Protein 3D1B (pdb70)

InterPro domains:
  IPR049112 Tas3, C-terminal helical domain [PF21487] (494-542)

Nearest PDB structures (foldseek):
  3d1b-assembly1_A  TM=1.009E+00  e=2.809E-17  Schizosaccharomyces pombe
  2rld-assembly1_E  TM=3.351E-01  e=1.577E+00  Bacteroides thetaiotaomicron VPI-5482
  3d1b-assembly1_A  TM=9.924E-01  e=5.089E-16  Schizosaccharomyces pombe
  2rld-assembly1_E  TM=3.399E-01  e=2.146E+00  Bacteroides thetaiotaomicron VPI-5482
  3d1b-assembly1_A  TM=9.961E-01  e=1.556E-16  Schizosaccharomyces pombe

Secondary structure (DSSP, 8-state):
-HHHHHHHHHHTSHHHHT-HHHHHHHHHHHHHHHTTSS-HHHHHHHHHTT-----B-SS--HHHHHHHHHHHTTS-HHHHHHHHHHHHHHHHH-B-HHHHHHHHHHHHHH-/-HHHHHHHH-HHHHT-HHHHHHHHHHHHHHHTTSS-HHHHHHHHHTT---S-B-----HHHHHHHHHHHTT--HHHHHHHHHHHHHHHHH-B-HHHHHHHHHHHHHH-/-HHHHHHHH-HHHHT-HHHHHHHHHHHHHHHTTSS-HHHHHHHHHHT-----B-SS--HHHHHHHHHHHHT--HHHHHHHHHHHHHHHHH-B-HHHHHHHHHHHHHH-

B-factor: mean 26.37, std 9.49, range [12.0, 58.55]

Radius of gyration: 21.36 Å; Cα contacts (8 Å, |Δi|>4): 373; chains: 3; bounding box: 44×45×66 Å

Structure (mmCIF, N/CA/C/O backbone):
data_3D1B
#
_entry.id   3D1B
#
_cell.length_a   64.985
_cell.length_b   64.985
_cell.length_c   169.491
_cell.angle_alpha   90.00
_cell.angle_beta   90.00
_cell.angle_gamma   90.00
#
_symmetry.space_group_name_H-M   'P 41 21 2'
#
loop_
_entity.id
_entity.type
_entity.pdbx_description
1 polymer 'RNA-induced transcriptional silencing complex protein tas3'
2 water water
#
loop_
_atom_site.group_PDB
_atom_site.id
_atom_site.type_symbol
_atom_site.label_atom_id
_atom_site.label_alt_id
_atom_site.label_comp_id
_atom_site.label_asym_id
_atom_site.label_entity_id
_atom_site.label_seq_id
_atom_site.pdbx_PDB_ins_code
_atom_site.Cartn_x
_atom_site.Cartn_y
_atom_site.Cartn_z
_atom_site.occupancy
_atom_site.B_iso_or_equiv
_atom_site.auth_seq_id
_atom_site.auth_comp_id
_atom_site.auth_asym_id
_atom_site.auth_atom_id
_atom_site.pdbx_PDB_model_num
ATOM 1 N N . ASP A 1 13 ? 14.758 22.883 33.944 1.00 52.45 434 ASP A N 1
ATOM 2 C CA . ASP A 1 13 ? 15.860 22.277 34.734 1.00 51.61 434 ASP A CA 1
ATOM 3 C C . ASP A 1 13 ? 15.884 22.812 36.158 1.00 50.75 434 ASP A C 1
ATOM 4 O O . ASP A 1 13 ? 15.885 22.044 37.122 1.00 50.12 434 ASP A O 1
ATOM 9 N N . LYS A 1 14 ? 15.923 24.135 36.290 1.00 48.78 435 LYS A N 1
ATOM 10 C CA . LYS A 1 14 ? 15.957 24.762 37.610 1.00 47.48 435 LYS A CA 1
ATOM 11 C C . LYS A 1 14 ? 14.706 24.368 38.389 1.00 45.84 435 LYS A C 1
ATOM 12 O O . LYS A 1 14 ? 14.669 24.450 39.613 1.00 45.21 435 LYS A O 1
ATOM 18 N N . ASN A 1 15 ? 13.685 23.923 37.664 1.00 44.06 436 ASN A N 1
ATOM 19 C CA . ASN A 1 15 ? 12.465 23.432 38.286 1.00 43.02 436 ASN A CA 1
ATOM 20 C C . ASN A 1 15 ? 12.861 22.163 39.034 1.00 41.02 436 ASN A C 1
ATOM 21 O O . ASN A 1 15 ? 12.427 21.933 40.157 1.00 40.24 436 ASN A O 1
ATOM 26 N N . ASP A 1 16 ? 13.701 21.350 38.399 1.00 38.03 437 ASP A N 1
ATOM 27 C CA . ASP A 1 16 ? 14.185 20.120 39.017 1.00 35.76 437 ASP A CA 1
ATOM 28 C C . ASP A 1 16 ? 15.173 20.443 40.135 1.00 32.43 437 ASP A C 1
ATOM 29 O O . ASP A 1 16 ? 15.124 19.846 41.211 1.00 31.41 437 ASP A O 1
ATOM 34 N N . LEU A 1 17 ? 16.078 21.381 39.870 1.00 27.87 438 LEU A N 1
ATOM 35 C CA . LEU A 1 17 ? 17.068 21.787 40.862 1.00 26.05 438 LEU A CA 1
ATOM 36 C C . LEU A 1 17 ? 16.426 22.155 42.196 1.00 23.45 438 LEU A C 1
ATOM 37 O O . LEU A 1 17 ? 16.867 21.698 43.247 1.00 22.64 438 LEU A O 1
ATOM 42 N N . TYR A 1 18 ? 15.390 22.987 42.149 1.00 21.22 439 TYR A N 1
ATOM 43 C CA . TYR A 1 18 ? 14.700 23.409 43.365 1.00 22.60 439 TYR A CA 1
ATOM 44 C C . TYR A 1 18 ? 14.133 22.214 44.122 1.00 21.42 439 TYR A C 1
ATOM 45 O O . TYR A 1 18 ? 14.148 22.186 45.351 1.00 18.47 439 TYR A O 1
ATOM 54 N N . ILE A 1 19 ? 13.635 21.226 43.386 1.00 19.79 440 ILE A N 1
ATOM 55 C CA . ILE A 1 19 ? 13.098 20.022 44.008 1.00 19.67 440 ILE A CA 1
ATOM 56 C C . ILE A 1 19 ? 14.229 19.237 44.664 1.00 19.77 440 ILE A C 1
ATOM 57 O O . ILE A 1 19 ? 14.098 18.773 45.798 1.00 16.67 440 ILE A O 1
ATOM 62 N N . ASN A 1 20 ? 15.339 19.097 43.948 1.00 18.37 441 ASN A N 1
ATOM 63 C CA . ASN A 1 20 ? 16.492 18.381 44.480 1.00 17.27 441 ASN A CA 1
ATOM 64 C C . ASN A 1 20 ? 17.054 19.078 45.717 1.00 16.12 441 ASN A C 1
ATOM 65 O O . ASN A 1 20 ? 17.456 18.425 46.685 1.00 16.32 441 ASN A O 1
ATOM 70 N N . TRP A 1 21 ? 17.079 20.406 45.685 1.00 16.57 442 TRP A N 1
ATOM 71 C CA . TRP A 1 21 ? 17.573 21.178 46.818 1.00 16.21 442 TRP A CA 1
ATOM 72 C C . TRP A 1 21 ? 16.645 21.019 48.014 1.00 16.89 442 TRP A C 1
ATOM 73 O O . TRP A 1 21 ? 17.095 20.878 49.150 1.00 16.12 442 TRP A O 1
ATOM 84 N N . LEU A 1 22 ? 15.344 21.054 47.758 1.00 16.61 443 LEU A N 1
ATOM 85 C CA . LEU A 1 22 ? 14.371 20.891 48.829 1.00 15.29 443 LEU A CA 1
ATOM 86 C C . LEU A 1 22 ? 14.580 19.541 49.512 1.00 16.47 443 LEU A C 1
ATOM 87 O O . LEU A 1 22 ? 14.633 19.447 50.740 1.00 15.63 443 LEU A O 1
ATOM 92 N N . LYS A 1 23 ? 14.700 18.494 48.705 1.00 16.28 444 LYS A N 1
ATOM 93 C CA . LYS A 1 23 ? 14.899 17.156 49.248 1.00 16.34 444 LYS A CA 1
ATOM 94 C C . LYS A 1 23 ? 16.198 17.030 50.028 1.00 16.71 444 LYS A C 1
ATOM 95 O O . LYS A 1 23 ? 16.331 16.143 50.877 1.00 15.97 444 LYS A O 1
ATOM 101 N N . SER A 1 24 ? 17.144 17.923 49.747 1.00 16.07 445 SER A N 1
ATOM 102 C CA . SER A 1 24 ? 18.451 17.904 50.405 1.00 15.44 445 SER A CA 1
ATOM 103 C C . SER A 1 24 ? 18.511 18.661 51.731 1.00 15.48 445 SER A C 1
ATOM 104 O O . SER A 1 24 ? 19.523 18.611 52.427 1.00 16.83 445 SER A O 1
ATOM 107 N N . LEU A 1 25 ? 17.443 19.376 52.073 1.00 13.71 446 LEU A N 1
ATOM 108 C CA . LEU A 1 25 ? 17.416 20.112 53.338 1.00 14.31 446 LEU A CA 1
ATOM 109 C C . LEU A 1 25 ? 17.306 19.123 54.485 1.00 13.96 446 LEU A C 1
ATOM 110 O O . LEU A 1 25 ? 16.500 18.201 54.434 1.00 14.87 446 LEU A O 1
ATOM 115 N N . SER A 1 26 ? 18.108 19.325 55.524 1.00 16.56 447 SER A N 1
ATOM 116 C CA . SER A 1 26 ? 18.080 18.434 56.675 1.00 18.98 447 SER A CA 1
ATOM 117 C C . SER A 1 26 ? 16.681 18.379 57.274 1.00 19.34 447 SER A C 1
ATOM 118 O O . SER A 1 26 ? 16.213 17.321 57.704 1.00 17.75 447 SER A O 1
ATOM 121 N N . PHE A 1 27 ? 16.013 19.528 57.295 1.00 16.77 448 PHE A N 1
ATOM 122 C CA . PHE A 1 27 ? 14.664 19.622 57.838 1.00 17.23 448 PHE A CA 1
ATOM 123 C C . PHE A 1 27 ? 13.702 18.720 57.069 1.00 15.67 448 PHE A C 1
ATOM 124 O O . PHE A 1 27 ? 12.813 18.100 57.650 1.00 17.00 448 PHE A O 1
ATOM 132 N N . PHE A 1 28 ? 13.875 18.651 55.754 1.00 13.87 449 PHE A N 1
ATOM 133 C CA . PHE A 1 28 ? 13.023 17.811 54.927 1.00 15.20 449 PHE A CA 1
ATOM 134 C C . PHE A 1 28 ? 13.342 16.344 55.211 1.00 16.20 449 PHE A C 1
ATOM 135 O O . PHE A 1 28 ? 12.442 15.522 55.387 1.00 17.19 449 PHE A O 1
ATOM 143 N N . GLN A 1 29 ? 14.632 16.034 55.278 1.00 18.02 450 GLN A N 1
ATOM 144 C CA . GLN A 1 29 ? 15.083 14.661 55.496 1.00 20.13 450 GLN A CA 1
ATOM 145 C C . GLN A 1 29 ? 14.852 14.101 56.894 1.00 23.03 450 GLN A C 1
ATOM 146 O O . GLN A 1 29 ? 15.056 12.909 57.115 1.00 24.65 450 GLN A O 1
ATOM 152 N N . THR A 1 30 ? 14.456 14.947 57.842 1.00 20.19 451 THR A N 1
ATOM 153 C CA . THR A 1 30 ? 14.170 14.463 59.188 1.00 22.42 451 THR A CA 1
ATOM 154 C C . THR A 1 30 ? 12.660 14.386 59.399 1.00 22.69 451 THR A C 1
ATOM 155 O O . THR A 1 30 ? 12.196 13.950 60.449 1.00 22.69 451 THR A O 1
ATOM 159 N N . ASN A 1 31 ? 11.897 14.810 58.391 1.00 22.27 452 ASN A N 1
ATOM 160 C CA . ASN A 1 31 ? 10.437 14.779 58.455 1.00 22.48 452 ASN A CA 1
ATOM 161 C C . ASN A 1 31 ? 9.839 13.923 57.349 1.00 23.17 452 ASN A C 1
ATOM 162 O O . ASN A 1 31 ? 9.562 14.419 56.253 1.00 20.58 452 ASN A O 1
ATOM 167 N N . SER A 1 32 ? 9.630 12.641 57.630 1.00 22.53 453 SER A N 1
ATOM 168 C CA . SER A 1 32 ? 9.061 11.748 56.627 1.00 23.89 453 SER A CA 1
ATOM 169 C C . SER A 1 32 ? 7.723 12.292 56.145 1.00 22.39 453 SER A C 1
ATOM 170 O O . SER A 1 32 ? 7.314 12.037 55.015 1.00 23.05 453 SER A O 1
ATOM 173 N N . SER A 1 33 ? 7.042 13.039 57.010 1.00 22.18 454 SER A N 1
ATOM 174 C CA . SER A 1 33 ? 5.751 13.622 56.658 1.00 21.72 454 SER A CA 1
ATOM 175 C C . SER A 1 33 ? 5.922 14.626 55.521 1.00 20.11 454 SER A C 1
ATOM 176 O O . SER A 1 33 ? 5.019 14.810 54.711 1.00 20.23 454 SER A O 1
ATOM 179 N N . CYS A 1 34 ? 7.081 15.275 55.464 1.00 20.42 455 CYS A N 1
ATOM 180 C CA . CYS A 1 34 ? 7.346 16.229 54.392 1.00 19.87 455 CYS A CA 1
ATOM 181 C C . CYS A 1 34 ? 7.581 15.471 53.090 1.00 20.08 455 CYS A C 1
ATOM 182 O O . CYS A 1 34 ? 7.136 15.894 52.029 1.00 21.36 455 CYS A O 1
ATOM 185 N N . ALA A 1 35 ? 8.291 14.349 53.170 1.00 20.64 456 ALA A N 1
ATOM 186 C CA . ALA A 1 35 ? 8.553 13.549 51.979 1.00 19.85 456 ALA A CA 1
ATOM 187 C C . ALA A 1 35 ? 7.224 13.025 51.440 1.00 21.15 456 ALA A C 1
ATOM 188 O O . ALA A 1 35 ? 6.975 13.039 50.231 1.00 20.30 456 ALA A O 1
ATOM 190 N N . GLU A 1 36 ? 6.367 12.572 52.352 1.00 21.01 457 GLU A N 1
ATOM 191 C CA . GLU A 1 36 ? 5.058 12.053 51.987 1.00 22.58 457 GLU A CA 1
ATOM 192 C C . GLU A 1 36 ? 4.204 13.146 51.350 1.00 23.26 457 GLU A C 1
ATOM 193 O O . GLU A 1 36 ? 3.469 12.898 50.395 1.00 21.45 457 GLU A O 1
ATOM 199 N N . ALA A 1 37 ? 4.307 14.358 51.887 1.00 20.92 458 ALA A N 1
ATOM 200 C CA . ALA A 1 37 ? 3.544 15.492 51.374 1.00 19.11 458 ALA A CA 1
ATOM 201 C C . ALA A 1 37 ? 3.991 15.861 49.960 1.00 19.08 458 ALA A C 1
ATOM 202 O O . ALA A 1 37 ? 3.167 16.151 49.089 1.00 19.54 458 ALA A O 1
ATOM 204 N N . LEU A 1 38 ? 5.297 15.846 49.723 1.00 18.64 459 LEU A N 1
ATOM 205 C CA . LEU A 1 38 ? 5.812 16.190 48.403 1.00 18.19 459 LEU A CA 1
ATOM 206 C C . LEU A 1 38 ? 5.260 15.244 47.338 1.00 19.30 459 LEU A C 1
ATOM 207 O O . LEU A 1 38 ? 4.940 15.666 46.227 1.00 19.62 459 LEU A O 1
ATOM 212 N N . VAL A 1 39 ? 5.134 13.967 47.683 1.00 20.14 460 VAL A N 1
ATOM 213 C CA . VAL A 1 39 ? 4.617 12.983 46.737 1.00 21.13 460 VAL A CA 1
ATOM 214 C C . VAL A 1 39 ? 3.214 13.354 46.266 1.00 21.87 460 VAL A C 1
ATOM 215 O O . VAL A 1 39 ? 2.889 13.209 45.084 1.00 21.73 460 VAL A O 1
ATOM 219 N N . LYS A 1 40 ? 2.392 13.846 47.189 1.00 21.24 461 LYS A N 1
ATOM 220 C CA . LYS A 1 40 ? 1.020 14.226 46.866 1.00 23.23 461 LYS A CA 1
ATOM 221 C C . LYS A 1 40 ? 0.922 15.619 46.248 1.00 22.33 461 LYS A C 1
ATOM 222 O O . LYS A 1 40 ? 0.044 15.881 45.426 1.00 22.61 461 LYS A O 1
ATOM 228 N N . VAL A 1 41 ? 1.831 16.504 46.644 1.00 22.17 462 VAL A N 1
ATOM 229 C CA . VAL A 1 41 ? 1.838 17.883 46.165 1.00 20.98 462 VAL A CA 1
ATOM 230 C C . VAL A 1 41 ? 2.458 18.109 44.793 1.00 21.58 462 VAL A C 1
ATOM 231 O O . VAL A 1 41 ? 1.926 18.872 43.984 1.00 20.80 462 VAL A O 1
ATOM 235 N N . ILE A 1 42 ? 3.575 17.439 44.530 1.00 21.51 463 ILE A N 1
ATOM 236 C CA . ILE A 1 42 ? 4.301 17.638 43.285 1.00 22.45 463 ILE A CA 1
ATOM 237 C C . ILE A 1 42 ? 3.554 17.506 41.947 1.00 22.78 463 ILE A C 1
ATOM 238 O O . ILE A 1 42 ? 3.889 18.201 40.991 1.00 22.80 463 ILE A O 1
ATOM 243 N N . PRO A 1 43 ? 2.545 16.624 41.853 1.00 22.44 464 PRO A N 1
ATOM 244 C CA . PRO A 1 43 ? 1.831 16.509 40.573 1.00 22.79 464 PRO A CA 1
ATOM 245 C C . PRO A 1 43 ? 1.216 17.840 40.129 1.00 23.47 464 PRO A C 1
ATOM 246 O O . PRO A 1 43 ? 1.207 18.174 38.940 1.00 23.85 464 PRO A O 1
ATOM 250 N N . HIS A 1 44 ? 0.702 18.591 41.098 1.00 22.75 465 HIS A N 1
ATOM 251 C CA . HIS A 1 44 ? 0.072 19.880 40.835 1.00 21.29 465 HIS A CA 1
ATOM 252 C C . HIS A 1 44 ? 1.102 20.902 40.384 1.00 22.05 465 HIS A C 1
ATOM 253 O O . HIS A 1 44 ? 0.770 21.888 39.725 1.00 21.59 465 HIS A O 1
ATOM 260 N N . TYR A 1 45 ? 2.354 20.659 40.761 1.00 21.92 466 TYR A N 1
ATOM 261 C CA . TYR A 1 45 ? 3.465 21.518 40.386 1.00 24.66 466 TYR A CA 1
ATOM 262 C C . TYR A 1 45 ? 3.806 21.180 38.936 1.00 25.65 466 TYR A C 1
ATOM 263 O O . TYR A 1 45 ? 3.955 22.070 38.098 1.00 26.18 466 TYR A O 1
ATOM 272 N N . HIS A 1 46 ? 3.911 19.888 38.643 1.00 26.70 467 HIS A N 1
ATOM 273 C CA . HIS A 1 46 ? 4.219 19.448 37.286 1.00 28.74 467 HIS A CA 1
ATOM 274 C C . HIS A 1 46 ? 3.096 19.852 36.334 1.00 29.11 467 HIS A C 1
ATOM 275 O O . HIS A 1 46 ? 3.345 20.184 35.172 1.00 30.30 467 HIS A O 1
ATOM 282 N N . ASN A 1 47 ? 1.862 19.827 36.829 1.00 30.49 468 ASN A N 1
ATOM 283 C CA . ASN A 1 47 ? 0.712 20.203 36.012 1.00 31.13 468 ASN A CA 1
ATOM 284 C C . ASN A 1 47 ? 0.523 21.713 35.959 1.00 31.33 468 ASN A C 1
ATOM 285 O O . ASN A 1 47 ? -0.403 22.216 35.322 1.00 30.52 468 ASN A O 1
ATOM 290 N N . LYS A 1 48 ? 1.410 22.426 36.643 1.00 30.52 469 LYS A N 1
ATOM 291 C CA . LYS A 1 48 ? 1.403 23.880 36.666 1.00 29.95 469 LYS A CA 1
ATOM 292 C C . LYS A 1 48 ? 0.169 24.545 37.277 1.00 29.49 469 LYS A C 1
ATOM 293 O O . LYS A 1 48 ? -0.271 25.601 36.817 1.00 29.53 469 LYS A O 1
ATOM 299 N N . LEU A 1 49 ? -0.404 23.918 38.299 1.00 25.90 470 LEU A N 1
ATOM 300 C CA . LEU A 1 49 ? -1.543 24.507 38.989 1.00 24.52 470 LEU A CA 1
ATOM 301 C C . LEU A 1 49 ? -0.941 25.400 40.068 1.00 22.47 470 LEU A C 1
ATOM 302 O O . LEU A 1 49 ? -1.503 26.431 40.432 1.00 21.37 470 LEU A O 1
ATOM 307 N N . ILE A 1 50 ? 0.218 24.986 40.572 1.00 21.10 471 ILE A N 1
ATOM 308 C CA . ILE A 1 50 ? 0.919 25.723 41.619 1.00 19.82 471 ILE A CA 1
ATOM 309 C C . ILE A 1 50 ? 2.391 25.912 41.268 1.00 19.14 471 ILE A C 1
ATOM 310 O O . ILE A 1 50 ? 2.946 25.159 40.456 1.00 19.07 471 ILE A O 1
ATOM 315 N N . ASP A 1 51 ? 3.019 26.919 41.870 1.00 16.55 472 ASP A N 1
ATOM 316 C CA . ASP A 1 51 ? 4.436 27.181 41.625 1.00 18.66 472 ASP A CA 1
ATOM 317 C C . ASP A 1 51 ? 5.283 26.603 42.757 1.00 17.22 472 ASP A C 1
ATOM 318 O O . ASP A 1 51 ? 4.748 26.075 43.731 1.00 15.64 472 ASP A O 1
ATOM 323 N N . PHE A 1 52 ? 6.601 26.722 42.649 1.00 18.58 473 PHE A N 1
ATOM 324 C CA . PHE A 1 52 ? 7.469 26.146 43.669 1.00 18.94 473 PHE A CA 1
ATOM 325 C C . PHE A 1 52 ? 7.305 26.758 45.054 1.00 19.16 473 PHE A C 1
ATOM 326 O O . PHE A 1 52 ? 7.451 26.071 46.065 1.00 18.05 473 PHE A O 1
ATOM 334 N N . SER A 1 53 ? 7.022 28.053 45.117 1.00 19.29 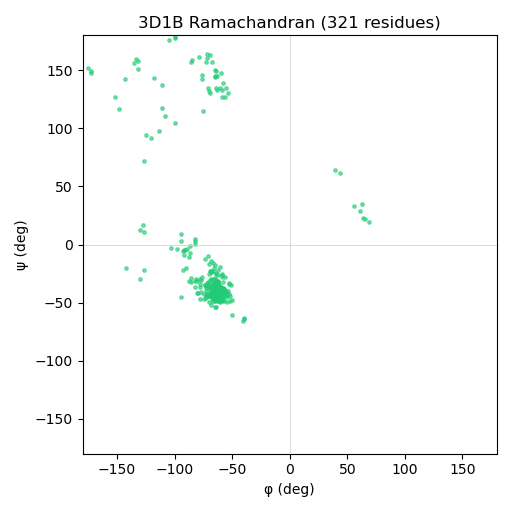474 SER A N 1
ATOM 335 C CA . SER A 1 53 ? 6.843 28.685 46.419 1.00 19.50 474 SER A CA 1
ATOM 336 C C . SER A 1 53 ? 5.678 28.014 47.128 1.00 17.64 474 SER A C 1
ATOM 337 O O . SER A 1 53 ? 5.705 27.812 48.341 1.00 18.96 474 SER A O 1
ATOM 340 N N . GLN A 1 54 ? 4.655 27.669 46.356 1.00 15.53 475 GLN A N 1
ATOM 341 C CA . GLN A 1 54 ? 3.478 27.017 46.901 1.00 14.12 475 GLN A CA 1
ATOM 342 C C . GLN A 1 54 ? 3.820 25.594 47.329 1.00 14.59 475 GLN A C 1
ATOM 343 O O . GLN A 1 54 ? 3.325 25.115 48.344 1.00 15.63 475 GLN A O 1
ATOM 349 N N . VAL A 1 55 ? 4.673 24.923 46.555 1.00 12.86 476 VAL A N 1
ATOM 350 C CA . VAL A 1 55 ? 5.085 23.567 46.914 1.00 14.56 476 VAL A CA 1
ATOM 351 C C . VAL A 1 55 ? 5.773 23.618 48.279 1.00 14.66 476 VAL A C 1
ATOM 352 O O . VAL A 1 55 ? 5.484 22.811 49.165 1.00 15.61 476 VAL A O 1
ATOM 356 N N . LEU A 1 56 ? 6.676 24.579 48.449 1.00 14.57 477 LEU A N 1
ATOM 357 C CA . LEU A 1 56 ? 7.398 24.726 49.712 1.00 16.48 477 LEU A CA 1
ATOM 358 C C . LEU A 1 56 ? 6.460 24.967 50.880 1.00 17.74 477 LEU A C 1
ATOM 359 O O . LEU A 1 56 ? 6.613 24.373 51.949 1.00 16.43 477 LEU A O 1
ATOM 364 N N . GLN A 1 57 ? 5.478 25.838 50.683 1.00 15.71 478 GLN A N 1
ATOM 365 C CA . GLN A 1 57 ? 4.553 26.132 51.764 1.00 17.23 478 GLN A CA 1
ATOM 366 C C . GLN A 1 57 ? 3.724 24.905 52.139 1.00 16.73 478 GLN A C 1
ATOM 367 O O . GLN A 1 57 ? 3.543 24.608 53.319 1.00 17.33 478 GLN A O 1
ATOM 373 N N . LEU A 1 58 ? 3.231 24.183 51.137 1.00 15.39 479 LEU A N 1
ATOM 374 C CA . LEU A 1 58 ? 2.421 23.002 51.389 1.00 15.88 479 LEU A CA 1
ATOM 375 C C . LEU A 1 58 ? 3.222 21.897 52.057 1.00 17.22 479 LEU A C 1
ATOM 376 O O . LEU A 1 58 ? 2.777 21.302 53.044 1.00 16.86 479 LEU A O 1
ATOM 381 N N . VAL A 1 59 ? 4.408 21.634 51.522 1.00 16.01 480 VAL A N 1
ATOM 382 C CA . VAL A 1 59 ? 5.263 20.591 52.063 1.00 16.69 480 VAL A CA 1
ATOM 383 C C . VAL A 1 59 ? 5.681 20.869 53.501 1.00 16.06 480 VAL A C 1
ATOM 384 O O . VAL A 1 59 ? 5.595 19.991 54.363 1.00 17.08 480 VAL A O 1
ATOM 388 N N . PHE A 1 60 ? 6.124 22.088 53.778 1.00 15.64 481 PHE A N 1
ATOM 389 C CA . PHE A 1 60 ? 6.536 22.398 55.140 1.00 16.14 481 PHE A CA 1
ATOM 390 C C . PHE A 1 60 ? 5.368 22.420 56.122 1.00 16.28 481 PHE A C 1
ATOM 391 O O . PHE A 1 60 ? 5.562 22.223 57.325 1.00 15.04 481 PHE A O 1
ATOM 399 N N . SER A 1 61 ? 4.153 22.634 55.624 1.00 16.54 482 SER A N 1
ATOM 400 C CA . SER A 1 61 ? 2.987 22.664 56.506 1.00 17.89 482 SER A CA 1
ATOM 401 C C . SER A 1 61 ? 2.735 21.283 57.100 1.00 19.36 482 SER A C 1
ATOM 402 O O . SER A 1 61 ? 2.002 21.143 58.083 1.00 20.03 482 SER A O 1
ATOM 405 N N . ALA A 1 62 ? 3.357 20.268 56.504 1.00 18.50 483 ALA A N 1
ATOM 406 C CA . ALA A 1 62 ? 3.200 18.892 56.963 1.00 19.60 483 ALA A CA 1
ATOM 407 C C . ALA A 1 62 ? 4.273 18.472 57.959 1.00 19.56 483 ALA A C 1
ATOM 408 O O . ALA A 1 62 ? 4.206 17.372 58.508 1.00 19.58 483 ALA A O 1
ATOM 410 N N . SER A 1 63 ? 5.253 19.339 58.196 1.00 19.48 484 SER A N 1
ATOM 411 C CA . SER A 1 63 ? 6.335 19.020 59.124 1.00 20.74 484 SER A CA 1
ATOM 412 C C . SER A 1 63 ? 5.789 18.824 60.529 1.00 22.94 484 SER A C 1
ATOM 413 O O . SER A 1 63 ? 4.842 19.491 60.936 1.00 19.51 484 SER A O 1
ATOM 416 N N . GLU A 1 64 ? 6.398 17.904 61.270 1.00 25.49 485 GLU A N 1
ATOM 417 C CA . GLU A 1 64 ? 5.959 17.606 62.627 1.00 28.43 485 GLU A CA 1
ATOM 418 C C . GLU A 1 64 ? 7.117 17.719 63.610 1.00 27.70 485 GLU A C 1
ATOM 419 O O . GLU A 1 64 ? 6.910 17.913 64.807 1.00 29.66 485 GLU A O 1
ATOM 425 N N . LYS A 1 65 ? 8.336 17.610 63.096 1.00 26.91 486 LYS A N 1
ATOM 426 C CA . LYS A 1 65 ? 9.516 17.641 63.946 1.00 27.85 486 LYS A CA 1
ATOM 427 C C . LYS A 1 65 ? 10.388 18.885 63.879 1.00 24.74 486 LYS A C 1
ATOM 428 O O . LYS A 1 65 ? 11.058 19.131 62.881 1.00 24.94 486 LYS A O 1
ATOM 434 N N . PHE A 1 66 ? 10.382 19.655 64.963 1.00 22.19 487 PHE A N 1
ATOM 435 C CA . PHE A 1 66 ? 11.192 20.862 65.055 1.00 21.09 487 PHE A CA 1
ATOM 436 C C . PHE A 1 66 ? 11.112 21.505 66.434 1.00 19.01 487 PHE A C 1
ATOM 437 O O . PHE A 1 66 ? 10.115 21.362 67.145 1.00 20.26 487 PHE A O 1
ATOM 445 N N . PRO A 1 67 ? 12.179 22.207 66.837 1.00 19.06 488 PRO A N 1
ATOM 446 C CA . PRO A 1 67 ? 12.203 22.872 68.141 1.00 19.85 488 PRO A CA 1
ATOM 447 C C . PRO A 1 67 ? 11.162 23.985 68.202 1.00 20.64 488 PRO A C 1
ATOM 448 O O . PRO A 1 67 ? 10.894 24.662 67.205 1.00 17.80 488 PRO A O 1
ATOM 452 N N . ILE A 1 68 ? 10.584 24.161 69.383 1.00 19.39 489 ILE A N 1
ATOM 453 C CA . ILE A 1 68 ? 9.540 25.148 69.604 1.00 22.15 489 ILE A CA 1
ATOM 454 C C . ILE A 1 68 ? 9.924 26.208 70.624 1.00 22.40 489 ILE A C 1
ATOM 455 O O . ILE A 1 68 ? 10.607 25.918 71.605 1.00 21.61 489 ILE A O 1
ATOM 460 N N . GLN A 1 69 ? 9.494 27.441 70.377 1.00 20.73 490 GLN A N 1
ATOM 461 C CA . GLN A 1 69 ? 9.717 28.532 71.321 1.00 22.73 490 GLN A CA 1
ATOM 462 C C . GLN A 1 69 ? 8.537 29.480 71.183 1.00 22.70 490 GLN A C 1
ATOM 463 O O . GLN A 1 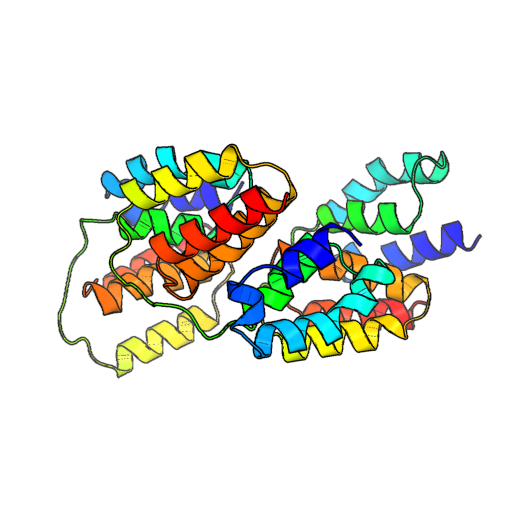69 ? 8.306 30.053 70.119 1.00 21.99 490 GLN A O 1
ATOM 469 N N . GLU A 1 70 ? 7.769 29.626 72.257 1.00 23.29 491 GLU A N 1
ATOM 470 C CA . GLU A 1 70 ? 6.611 30.506 72.224 1.00 25.30 491 GLU A CA 1
ATOM 471 C C . GLU A 1 70 ? 6.997 31.947 72.529 1.00 25.45 491 GLU A C 1
ATOM 472 O O . GLU A 1 70 ? 8.042 32.208 73.127 1.00 25.68 491 GLU A O 1
ATOM 478 N N . ASN A 1 71 ? 6.143 32.873 72.100 1.00 25.33 492 ASN A N 1
ATOM 479 C CA . ASN A 1 71 ? 6.345 34.301 72.329 1.00 26.38 492 ASN A CA 1
ATOM 480 C C . ASN A 1 71 ? 7.778 34.751 72.093 1.00 24.48 492 ASN A C 1
ATOM 481 O O . ASN A 1 71 ? 8.450 35.251 72.999 1.00 26.51 492 ASN A O 1
ATOM 486 N N . GLN A 1 72 ? 8.241 34.576 70.863 1.00 22.00 493 GLN A N 1
ATOM 487 C CA . GLN A 1 72 ? 9.598 34.954 70.494 1.00 21.59 493 GLN A CA 1
ATOM 488 C C . GLN A 1 72 ? 9.718 36.473 70.329 1.00 22.19 493 GLN A C 1
ATOM 489 O O . GLN A 1 72 ? 8.776 37.138 69.892 1.00 21.57 493 GLN A O 1
ATOM 495 N N . PRO A 1 73 ? 10.886 37.040 70.675 1.00 23.40 494 PRO A N 1
ATOM 496 C CA . PRO A 1 73 ? 11.159 38.482 70.589 1.00 22.23 494 PRO A CA 1
ATOM 497 C C . PRO A 1 73 ? 11.009 39.131 69.215 1.00 22.78 494 PRO A C 1
ATOM 498 O O . PRO A 1 73 ? 11.423 38.572 68.202 1.00 22.59 494 PRO A O 1
ATOM 502 N N . LEU A 1 74 ? 10.425 40.326 69.194 1.00 21.04 495 LEU A N 1
ATOM 503 C CA . LEU A 1 74 ? 10.208 41.047 67.946 1.00 19.89 495 LEU A CA 1
ATOM 504 C C . LEU A 1 74 ? 11.479 41.479 67.211 1.00 20.45 495 LEU A C 1
ATOM 505 O O . LEU A 1 74 ? 11.602 41.266 66.006 1.00 18.38 495 LEU A O 1
ATOM 510 N N . PRO A 1 75 ? 12.439 42.103 67.917 1.00 20.02 496 PRO A N 1
ATOM 511 C CA . PRO A 1 75 ? 13.672 42.537 67.251 1.00 19.64 496 PRO A CA 1
ATOM 512 C C . PRO A 1 75 ? 14.361 41.432 66.449 1.00 19.78 496 PRO A C 1
ATOM 513 O O . PRO A 1 75 ? 14.797 41.659 65.321 1.00 19.69 496 PRO A O 1
ATOM 517 N N . GLU A 1 76 ? 14.465 40.241 67.030 1.00 18.32 497 GLU A N 1
ATOM 518 C CA . GLU A 1 76 ? 15.110 39.133 66.332 1.00 19.84 497 GLU A CA 1
ATOM 519 C C . GLU A 1 76 ? 14.319 38.733 65.092 1.00 18.11 497 GLU A C 1
ATOM 520 O O . GLU A 1 76 ? 14.896 38.355 64.070 1.00 18.29 497 GLU A O 1
ATOM 526 N N . GLN A 1 77 ? 12.997 38.818 65.179 1.00 17.13 498 GLN A N 1
ATOM 527 C CA . GLN A 1 77 ? 12.175 38.460 64.034 1.00 16.70 498 GLN A CA 1
ATOM 528 C C . GLN A 1 77 ? 12.326 39.488 62.929 1.00 15.73 498 GLN A C 1
ATOM 529 O O . GLN A 1 77 ? 12.317 39.141 61.747 1.00 15.68 498 GLN A O 1
ATOM 535 N N . LEU A 1 78 ? 12.477 40.754 63.308 1.00 15.07 499 LEU A N 1
ATOM 536 C CA . LEU A 1 78 ? 12.651 41.803 62.308 1.00 17.90 499 LEU A CA 1
ATOM 537 C C . LEU A 1 78 ? 14.011 41.663 61.630 1.00 17.06 499 LEU A C 1
ATOM 538 O O . LEU A 1 78 ? 14.137 41.876 60.429 1.00 17.08 499 LEU A O 1
ATOM 543 N N . MET A 1 79 ? 15.029 41.291 62.396 1.00 17.63 500 MET A N 1
ATOM 544 C CA . MET A 1 79 ? 16.356 41.117 61.820 1.00 20.25 500 MET A CA 1
ATOM 545 C C . MET A 1 79 ? 16.319 39.913 60.878 1.00 19.02 500 MET A C 1
ATOM 546 O O . MET A 1 79 ? 16.985 39.906 59.843 1.00 19.47 500 MET A O 1
ATOM 551 N N . PHE A 1 80 ? 15.538 38.896 61.240 1.00 18.00 501 PHE A N 1
ATOM 552 C CA . PHE A 1 80 ? 15.415 37.699 60.403 1.00 16.66 501 PHE A CA 1
ATOM 553 C C . PHE A 1 80 ? 14.818 38.086 59.055 1.00 15.83 501 PHE A C 1
ATOM 554 O O . PHE A 1 80 ? 15.279 37.632 58.008 1.00 17.02 501 PHE A O 1
ATOM 562 N N . LEU A 1 81 ? 13.788 38.931 59.085 1.00 15.42 502 LEU A N 1
ATOM 563 C CA . LEU A 1 81 ? 13.131 39.358 57.853 1.00 15.65 502 LEU A CA 1
ATOM 564 C C . LEU A 1 81 ? 14.023 40.274 57.020 1.00 17.80 502 LEU A C 1
ATOM 565 O O . LEU A 1 81 ? 14.003 40.209 55.791 1.00 16.79 502 LEU A O 1
ATOM 570 N N . SER A 1 82 ? 14.802 41.128 57.677 1.00 17.76 503 SER A N 1
ATOM 571 C CA . SER A 1 82 ? 15.692 42.018 56.935 1.00 19.97 503 SER A CA 1
ATOM 572 C C . SER A 1 82 ? 16.727 41.178 56.206 1.00 20.80 503 SER A C 1
ATOM 573 O O . SER A 1 82 ? 17.110 41.484 55.078 1.00 23.21 503 SER A O 1
ATOM 576 N N . ASN A 1 83 ? 17.166 40.102 56.850 1.00 19.85 504 ASN A N 1
ATOM 577 C CA . ASN A 1 83 ? 18.155 39.220 56.256 1.00 20.90 504 ASN A CA 1
ATOM 578 C C . ASN A 1 83 ? 17.532 38.401 55.134 1.00 19.39 504 ASN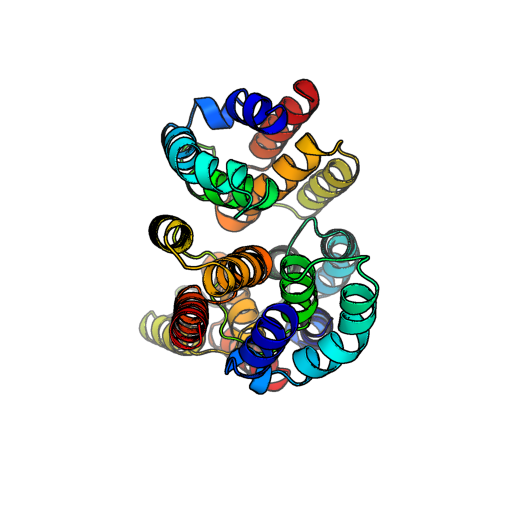 A C 1
ATOM 579 O O . ASN A 1 83 ? 18.178 38.131 54.122 1.00 18.78 504 ASN A O 1
ATOM 584 N N . LEU A 1 84 ? 16.267 38.023 55.312 1.00 18.53 505 LEU A N 1
ATOM 585 C CA . LEU A 1 84 ? 15.556 37.225 54.319 1.00 17.55 505 LEU A CA 1
ATOM 586 C C . LEU A 1 84 ? 15.431 37.954 52.984 1.00 19.13 505 LEU A C 1
ATOM 587 O O . LEU A 1 84 ? 15.518 37.337 51.919 1.00 19.95 505 LEU A O 1
ATOM 592 N N . GLU A 1 85 ? 15.227 39.266 53.043 1.00 18.83 506 GLU A N 1
ATOM 593 C CA . GLU A 1 85 ? 15.084 40.080 51.835 1.00 19.82 506 GLU A CA 1
ATOM 594 C C . GLU A 1 85 ? 16.302 40.010 50.915 1.00 21.12 506 GLU A C 1
ATOM 595 O O . GLU A 1 85 ? 16.182 40.218 49.709 1.00 21.03 506 GLU A O 1
ATOM 601 N N . LYS A 1 86 ? 17.466 39.714 51.486 1.00 20.97 507 LYS A N 1
ATOM 602 C CA . LYS A 1 86 ? 18.711 39.666 50.719 1.00 23.85 507 LYS A CA 1
ATOM 603 C C . LYS A 1 86 ? 19.076 38.312 50.142 1.00 23.30 507 LYS A C 1
ATOM 604 O O . LYS A 1 86 ? 20.056 38.196 49.401 1.00 22.15 507 LYS A O 1
ATOM 610 N N . GLN A 1 87 ? 18.296 37.294 50.471 1.00 22.69 508 GLN A N 1
ATOM 611 C CA . GLN A 1 87 ? 18.595 35.947 50.007 1.00 22.78 508 GLN A CA 1
ATOM 612 C C . GLN A 1 87 ? 18.337 35.682 48.532 1.00 21.75 508 GLN A C 1
ATOM 613 O O . GLN A 1 87 ? 17.569 36.362 47.876 1.00 21.33 508 GLN A O 1
ATOM 619 N N . THR A 1 88 ? 19.026 34.675 48.023 1.00 23.02 509 THR A N 1
ATOM 620 C CA . THR A 1 88 ? 18.852 34.236 46.661 1.00 23.03 509 THR A CA 1
ATOM 621 C C . THR A 1 88 ? 17.476 33.605 46.554 1.00 22.81 509 THR A C 1
ATOM 622 O O . THR A 1 88 ? 16.875 33.296 47.563 1.00 22.38 509 THR A O 1
ATOM 626 N N . PRO A 1 89 ? 16.951 33.442 45.328 1.00 22.30 510 PRO A N 1
ATOM 627 C CA . PRO A 1 89 ? 15.625 32.874 45.044 1.00 22.64 510 PRO A CA 1
ATOM 628 C C . PRO A 1 89 ? 15.100 31.683 45.843 1.00 20.71 510 PRO A C 1
ATOM 629 O O . PRO A 1 89 ? 14.069 31.783 46.520 1.00 19.30 510 PRO A O 1
ATOM 633 N N . PHE A 1 90 ? 15.778 30.547 45.732 1.00 18.93 511 PHE A N 1
ATOM 634 C CA . PHE A 1 90 ? 15.364 29.343 46.444 1.00 18.58 511 PHE A CA 1
ATOM 635 C C . PHE A 1 90 ? 15.416 29.558 47.949 1.00 17.48 511 PHE A C 1
ATOM 636 O O . PHE A 1 90 ? 14.476 29.212 48.668 1.00 18.96 511 PHE A O 1
ATOM 644 N N . ALA A 1 91 ? 16.518 30.126 48.424 1.00 17.97 512 ALA A N 1
ATOM 645 C CA . ALA A 1 91 ? 16.686 30.373 49.850 1.00 16.87 512 ALA A CA 1
ATOM 646 C C . ALA A 1 91 ? 15.600 31.303 50.374 1.00 16.92 512 ALA A C 1
ATOM 647 O O . ALA A 1 91 ? 15.043 31.071 51.446 1.00 16.81 512 ALA A O 1
ATOM 649 N N . LYS A 1 92 ? 15.297 32.356 49.621 1.00 16.06 513 LYS A N 1
ATOM 650 C CA . LYS A 1 92 ? 14.269 33.305 50.049 1.00 14.97 513 LYS A CA 1
ATOM 651 C C . LYS A 1 92 ? 12.906 32.628 50.160 1.00 15.44 513 LYS A C 1
ATOM 652 O O . LYS A 1 92 ? 12.148 32.884 51.098 1.00 15.42 513 LYS A O 1
ATOM 658 N N . ALA A 1 93 ? 12.587 31.769 49.196 1.00 14.39 514 ALA A N 1
ATOM 659 C CA . ALA A 1 93 ? 11.308 31.068 49.214 1.00 14.92 514 ALA A CA 1
ATOM 660 C C . ALA A 1 93 ? 11.245 30.096 50.389 1.00 14.20 514 ALA A C 1
ATOM 661 O O . ALA A 1 93 ? 10.193 29.919 51.005 1.00 15.32 514 ALA A O 1
ATOM 663 N N . VAL A 1 94 ? 12.366 29.442 50.677 1.00 12.70 515 VAL A N 1
ATOM 664 C CA . VAL A 1 94 ? 12.429 28.517 51.807 1.00 12.00 515 VAL A CA 1
ATOM 665 C C . VAL A 1 94 ? 12.246 29.318 53.092 1.00 13.26 515 VAL A C 1
ATOM 666 O O . VAL A 1 94 ? 11.472 28.937 53.967 1.00 12.50 515 VAL A O 1
ATOM 670 N N . GLY A 1 95 ? 12.961 30.435 53.193 1.00 14.12 516 GLY A N 1
ATOM 671 C CA . GLY A 1 95 ? 12.858 31.278 54.373 1.00 15.20 516 GLY A CA 1
ATOM 672 C C . GLY A 1 95 ? 11.441 31.764 54.645 1.00 15.52 516 GLY A C 1
ATOM 673 O O . GLY A 1 95 ? 10.958 31.704 55.781 1.00 15.23 516 GLY A O 1
ATOM 674 N N . SER A 1 96 ? 10.764 32.254 53.611 1.00 15.23 517 SER A N 1
ATOM 675 C CA . SER A 1 96 ? 9.398 32.745 53.787 1.00 14.22 517 SER A CA 1
ATOM 676 C C . SER A 1 96 ? 8.449 31.621 54.214 1.00 15.82 517 SER A C 1
ATOM 677 O O . SER A 1 96 ? 7.599 31.811 55.083 1.00 16.48 517 SER A O 1
ATOM 680 N N . SER A 1 97 ? 8.604 30.441 53.617 1.00 15.34 518 SER A N 1
ATOM 681 C CA . SER A 1 97 ? 7.737 29.318 53.955 1.00 15.58 518 SER A CA 1
ATOM 682 C C . SER A 1 97 ? 7.992 28.809 55.375 1.00 16.67 518 SER A C 1
ATOM 683 O O . SER A 1 97 ? 7.054 28.431 56.078 1.00 14.99 518 SER A O 1
ATOM 686 N N . ILE A 1 98 ? 9.253 28.802 55.800 1.00 15.28 519 ILE A N 1
ATOM 687 C CA . ILE A 1 98 ? 9.585 28.351 57.147 1.00 14.50 519 ILE A CA 1
ATOM 688 C C . ILE A 1 98 ? 9.127 29.396 58.161 1.00 16.66 519 ILE A C 1
ATOM 689 O O . ILE A 1 98 ? 8.713 29.053 59.268 1.00 14.20 519 ILE A O 1
A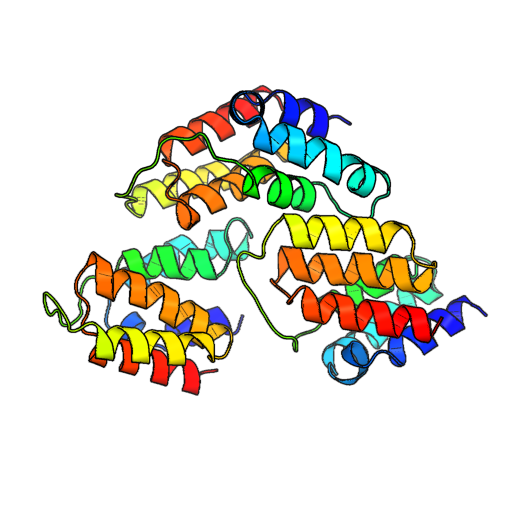TOM 694 N N . TYR A 1 99 ? 9.181 30.668 57.778 1.00 16.39 520 TYR A N 1
ATOM 695 C CA . TYR A 1 99 ? 8.750 31.726 58.692 1.00 15.54 520 TYR A CA 1
ATOM 696 C C . TYR A 1 99 ? 7.255 31.592 59.009 1.00 16.43 520 TYR A C 1
ATOM 697 O O . TYR A 1 99 ? 6.791 32.052 60.057 1.00 14.90 520 TYR A O 1
ATOM 706 N N . LYS A 1 100 ? 6.494 30.974 58.105 1.00 15.35 521 LYS A N 1
ATOM 707 C CA . LYS A 1 100 ? 5.068 30.745 58.346 1.00 15.58 521 LYS A CA 1
ATOM 708 C C . LYS A 1 100 ? 4.950 29.833 59.566 1.00 14.78 521 LYS A C 1
ATOM 709 O O . LYS A 1 100 ? 3.995 29.920 60.336 1.00 14.93 521 LYS A O 1
ATOM 715 N N . LEU A 1 101 ? 5.921 28.932 59.716 1.00 14.58 522 LEU A N 1
ATOM 716 C CA . LEU A 1 101 ? 5.924 27.995 60.835 1.00 14.49 522 LEU A CA 1
ATOM 717 C C . LEU A 1 101 ? 6.397 28.679 62.110 1.00 14.31 522 LEU A C 1
ATOM 718 O O . LEU A 1 101 ? 6.003 28.301 63.213 1.00 14.04 522 LEU A O 1
ATOM 723 N N . VAL A 1 102 ? 7.255 29.681 61.959 1.00 12.73 523 VAL A N 1
ATOM 724 C CA . VAL A 1 102 ? 7.744 30.424 63.118 1.00 13.95 523 VAL A CA 1
ATOM 725 C C . VAL A 1 102 ? 6.565 31.154 63.763 1.00 15.35 523 VAL A C 1
ATOM 726 O O . VAL A 1 102 ? 6.293 30.999 64.959 1.00 14.14 523 VAL A O 1
ATOM 730 N N . THR A 1 103 ? 5.851 31.934 62.959 1.00 14.39 524 THR A N 1
ATOM 731 C CA . THR A 1 103 ? 4.719 32.692 63.468 1.00 13.48 524 THR A CA 1
ATOM 732 C C . THR A 1 103 ? 3.474 31.876 63.798 1.00 16.70 524 THR A C 1
ATOM 733 O O . THR A 1 103 ? 2.790 32.157 64.789 1.00 16.70 524 THR A O 1
ATOM 737 N N . GLY A 1 104 ? 3.181 30.864 62.987 1.00 14.10 525 GLY A N 1
ATOM 738 C CA . GLY A 1 104 ? 1.978 30.080 63.211 1.00 15.55 525 GLY A CA 1
ATOM 739 C C . GLY A 1 104 ? 2.096 28.839 64.065 1.00 18.04 525 GLY A C 1
ATOM 740 O O . GLY A 1 104 ? 1.092 28.363 64.615 1.00 18.48 525 GLY A O 1
ATOM 741 N N . LYS A 1 105 ? 3.304 28.299 64.184 1.00 15.42 526 LYS A N 1
ATOM 742 C CA . LYS A 1 105 ? 3.488 27.088 64.969 1.00 17.02 526 LYS A CA 1
ATOM 743 C C . LYS A 1 105 ? 4.617 27.193 65.976 1.00 17.88 526 LYS A C 1
ATOM 744 O O . LYS A 1 105 ? 5.045 26.188 66.546 1.00 17.82 526 LYS A O 1
ATOM 750 N N . ASN A 1 106 ? 5.099 28.412 66.192 1.00 16.84 527 ASN A N 1
ATOM 751 C CA . ASN A 1 106 ? 6.162 28.651 67.157 1.00 19.29 527 ASN A CA 1
ATOM 752 C C . ASN A 1 106 ? 7.471 27.934 66.853 1.00 18.13 527 ASN A C 1
ATOM 753 O O . ASN A 1 106 ? 8.222 27.611 67.771 1.00 17.38 527 ASN A O 1
ATOM 758 N N . LEU A 1 107 ? 7.750 27.675 65.577 1.00 16.18 528 LEU A N 1
ATOM 759 C CA . LEU A 1 107 ? 9.004 27.023 65.230 1.00 14.42 528 LEU A CA 1
ATOM 760 C C . LEU A 1 107 ? 10.107 27.991 65.658 1.00 15.81 528 LEU A C 1
ATOM 761 O O . LEU A 1 107 ? 10.032 29.188 65.391 1.00 14.36 528 LEU A O 1
ATOM 766 N N . SER A 1 108 ? 11.119 27.473 66.344 1.00 14.83 529 SER A N 1
ATOM 767 C CA . SER A 1 108 ? 12.221 28.296 66.840 1.00 17.22 529 SER A CA 1
ATOM 768 C C . SER A 1 108 ? 12.934 29.106 65.759 1.00 17.39 529 SER A C 1
ATOM 769 O O . SER A 1 108 ? 13.386 28.553 64.757 1.00 17.73 529 SER A O 1
ATOM 772 N N . LEU A 1 109 ? 13.057 30.414 65.976 1.00 15.52 530 LEU A N 1
ATOM 773 C CA . LEU A 1 109 ? 13.715 31.282 64.997 1.00 17.85 530 LEU A CA 1
ATOM 774 C C . LEU A 1 109 ? 15.162 30.853 64.723 1.00 19.27 530 LEU A C 1
ATOM 775 O O . LEU A 1 109 ? 15.622 30.901 63.583 1.00 18.81 530 LEU A O 1
ATOM 780 N N . ASP A 1 110 ? 15.887 30.434 65.759 1.00 20.49 531 ASP A N 1
ATOM 781 C CA . ASP A 1 110 ? 17.266 30.000 65.558 1.00 22.19 531 ASP A CA 1
ATOM 782 C C . ASP A 1 110 ? 17.303 28.818 64.595 1.00 20.71 531 ASP A C 1
ATOM 783 O O . ASP A 1 110 ? 18.196 28.721 63.755 1.00 20.42 531 ASP A O 1
ATOM 788 N N . PHE A 1 111 ? 16.329 27.922 64.726 1.00 18.97 532 PHE A N 1
ATOM 789 C CA . PHE A 1 111 ? 16.240 26.743 63.865 1.00 17.14 532 PHE A CA 1
ATOM 790 C C . PHE A 1 111 ? 15.912 27.195 62.440 1.00 17.33 532 PHE A C 1
ATOM 791 O O . PHE A 1 111 ? 16.477 26.685 61.462 1.00 17.47 532 PHE A O 1
ATOM 799 N N . ALA A 1 112 ? 15.001 28.157 62.322 1.00 16.79 533 ALA A N 1
ATOM 800 C CA . ALA A 1 112 ? 14.625 28.674 61.012 1.00 15.64 533 ALA A CA 1
ATOM 801 C C . ALA A 1 112 ? 15.860 29.245 60.320 1.00 17.01 533 ALA A C 1
ATOM 802 O O . ALA A 1 112 ? 16.050 29.059 59.126 1.00 15.85 533 ALA A O 1
ATOM 804 N N . SER A 1 113 ? 16.701 29.944 61.078 1.00 16.28 534 SER A N 1
ATOM 805 C CA . SER A 1 113 ? 17.909 30.524 60.511 1.00 16.34 534 SER A CA 1
ATOM 806 C C . SER A 1 113 ? 18.856 29.434 60.009 1.00 16.70 534 SER A C 1
ATOM 807 O O . SER A 1 113 ? 19.520 29.605 58.987 1.00 16.41 534 SER A O 1
ATOM 810 N N . GLN A 1 114 ? 18.911 28.310 60.717 1.00 16.62 535 GLN A N 1
ATOM 811 C CA . GLN A 1 114 ? 19.767 27.208 60.290 1.00 17.40 535 GLN A CA 1
ATOM 812 C C . GLN A 1 114 ? 19.266 26.646 58.959 1.00 17.66 535 GLN A C 1
ATOM 813 O O . GLN A 1 114 ? 20.052 26.391 58.046 1.00 19.20 535 GLN A O 1
ATOM 819 N N . ILE A 1 115 ? 17.955 26.452 58.848 1.00 16.52 536 ILE A N 1
ATOM 820 C CA . ILE A 1 115 ? 17.372 25.925 57.618 1.00 15.80 536 ILE A CA 1
ATOM 821 C C . ILE A 1 115 ? 17.667 26.879 56.458 1.00 16.07 536 ILE A C 1
ATOM 822 O O . ILE A 1 115 ? 18.054 26.454 55.366 1.00 16.01 536 ILE A O 1
ATOM 827 N N . LEU A 1 116 ? 17.492 28.174 56.699 1.00 15.13 537 LEU A N 1
ATOM 828 C CA . LEU A 1 116 ? 17.736 29.169 55.664 1.00 16.77 537 LEU A CA 1
ATOM 829 C C . LEU A 1 116 ? 19.198 29.154 55.229 1.00 17.34 537 LEU A C 1
ATOM 830 O O . LEU A 1 116 ? 19.501 29.244 54.039 1.00 19.30 537 LEU A O 1
ATOM 835 N N . LYS A 1 117 ? 20.099 29.037 56.197 1.00 19.07 538 LYS A N 1
ATOM 836 C CA . LYS A 1 117 ? 21.525 29.018 55.901 1.00 20.94 538 LYS A CA 1
ATOM 837 C C . LYS A 1 117 ? 21.868 27.806 55.041 1.00 20.25 538 LYS A C 1
ATOM 838 O O . LYS A 1 117 ? 22.693 27.890 54.130 1.00 21.79 538 LYS A O 1
ATOM 844 N N . GLU A 1 118 ? 21.224 26.681 55.327 1.00 18.43 539 GLU A N 1
ATOM 845 C CA . GLU A 1 118 ? 21.468 25.460 54.572 1.00 19.49 539 GLU A CA 1
ATOM 846 C C . GLU A 1 118 ? 20.953 25.635 53.146 1.00 19.13 539 GLU A C 1
ATOM 847 O O . GLU A 1 118 ? 21.611 25.239 52.181 1.00 18.83 539 GLU A O 1
ATOM 853 N N . ALA A 1 119 ? 19.776 26.240 53.012 1.00 16.46 540 ALA A N 1
ATOM 854 C CA . ALA A 1 119 ? 19.187 26.462 51.697 1.00 18.79 540 ALA A CA 1
ATOM 855 C C . ALA A 1 119 ? 20.074 27.374 50.858 1.00 18.84 540 ALA A C 1
ATOM 856 O O . ALA A 1 119 ? 20.251 27.154 49.657 1.00 19.78 540 ALA A O 1
ATOM 858 N N . SER A 1 120 ? 20.628 28.402 51.492 1.00 18.50 541 SER A N 1
ATOM 859 C CA . SER A 1 120 ? 21.489 29.343 50.787 1.00 19.27 541 SER A CA 1
ATOM 860 C C . SER A 1 120 ? 22.743 28.639 50.283 1.00 19.91 541 SER A C 1
ATOM 861 O O . SER A 1 120 ? 23.213 28.903 49.174 1.00 21.01 541 SER A O 1
ATOM 864 N N . ILE A 1 121 ? 23.284 27.744 51.106 1.00 19.19 542 ILE A N 1
ATOM 865 C CA . ILE A 1 121 ? 24.484 26.994 50.741 1.00 20.44 542 ILE A CA 1
ATOM 866 C C . ILE A 1 121 ? 24.204 26.047 49.570 1.00 20.84 542 ILE A C 1
ATOM 867 O O . ILE A 1 121 ? 25.013 25.930 48.647 1.00 22.92 542 ILE A O 1
ATOM 872 N N . LEU A 1 122 ? 23.058 25.375 49.599 1.00 19.14 543 LEU A N 1
ATOM 873 C CA . LEU A 1 122 ? 22.708 24.455 48.519 1.00 18.60 543 LEU A CA 1
ATOM 874 C C . LEU A 1 122 ? 22.566 25.184 47.189 1.00 20.40 543 LEU A C 1
ATOM 875 O O . LEU A 1 122 ? 22.974 24.682 46.138 1.00 20.20 543 LEU A O 1
ATOM 880 N N . GLU A 1 123 ? 21.989 26.378 47.249 1.00 20.40 544 GLU A N 1
ATOM 881 C CA . GLU A 1 123 ? 21.756 27.202 46.069 1.00 22.38 544 GLU A CA 1
ATOM 882 C C . GLU A 1 123 ? 23.033 27.857 45.546 1.00 24.01 544 GLU A C 1
ATOM 883 O O . GLU A 1 123 ? 23.133 28.048 44.314 1.00 25.28 544 GLU A O 1
ATOM 889 N N . ASP B 1 16 ? -4.045 49.090 49.698 1.00 33.89 437 ASP B N 1
ATOM 890 C CA . ASP B 1 16 ? -3.550 48.646 51.031 1.00 30.58 437 ASP B CA 1
ATOM 891 C C . ASP B 1 16 ? -4.631 48.923 52.075 1.00 27.86 437 ASP B C 1
ATOM 892 O O . ASP B 1 16 ? -4.371 49.514 53.120 1.00 25.80 437 ASP B O 1
ATOM 897 N N . LEU B 1 17 ? -5.844 48.474 51.770 1.00 25.97 438 LEU B N 1
ATOM 898 C CA . LEU B 1 17 ? -7.010 48.659 52.629 1.00 24.71 438 LEU B CA 1
ATOM 899 C C . LEU B 1 17 ? -6.822 48.267 54.091 1.00 21.88 438 LEU B C 1
ATOM 900 O O . LEU B 1 17 ? -6.982 49.090 54.992 1.00 21.12 438 LEU B O 1
ATOM 905 N N . TYR B 1 18 ? -6.512 46.996 54.323 1.00 19.55 439 TYR B N 1
ATOM 906 C CA . TYR B 1 18 ? -6.339 46.497 55.683 1.00 18.30 439 TYR B CA 1
ATOM 907 C C . TYR B 1 18 ? -5.259 47.248 56.443 1.00 17.79 439 TYR B C 1
ATOM 908 O O . TYR B 1 18 ? -5.398 47.489 57.640 1.00 18.34 439 TYR B O 1
ATOM 917 N N . ILE B 1 19 ? -4.180 47.615 55.757 1.00 17.75 440 ILE B N 1
ATOM 918 C CA . ILE B 1 19 ? -3.112 48.357 56.415 1.00 18.44 440 ILE B CA 1
ATOM 919 C C . ILE B 1 19 ? -3.627 49.743 56.802 1.00 18.51 440 ILE B C 1
ATOM 920 O O . ILE B 1 19 ? -3.323 50.253 57.878 1.00 19.78 440 ILE B O 1
ATOM 925 N N . ASN B 1 20 ? -4.416 50.352 55.923 1.00 19.88 441 ASN B N 1
ATOM 926 C CA . ASN B 1 20 ? -4.966 51.671 56.216 1.00 22.62 441 ASN B CA 1
ATOM 927 C C . ASN B 1 20 ? -5.904 51.613 57.414 1.00 21.88 441 ASN B C 1
ATOM 928 O O . ASN B 1 20 ? -5.895 52.506 58.266 1.00 22.87 441 ASN B O 1
ATOM 933 N N . TRP B 1 21 ? -6.715 50.562 57.483 1.00 19.06 442 TRP B N 1
ATOM 934 C CA . TRP B 1 21 ? -7.637 50.407 58.598 1.00 18.37 442 TRP B CA 1
ATOM 935 C C . TRP B 1 21 ? -6.857 50.170 59.890 1.00 18.89 442 TRP B C 1
ATOM 936 O O . TRP B 1 21 ? -7.212 50.687 60.951 1.00 17.56 442 TRP B O 1
ATOM 947 N N . LEU B 1 22 ? -5.794 49.379 59.801 1.00 17.37 443 LEU B N 1
ATOM 948 C CA . LEU B 1 22 ? -4.980 49.105 60.973 1.00 17.60 443 LEU B CA 1
ATOM 949 C C . LEU B 1 22 ? -4.429 50.412 61.553 1.00 18.76 443 LEU B C 1
ATOM 950 O O . LEU B 1 22 ? -4.494 50.634 62.756 1.00 19.22 443 LEU B O 1
ATOM 955 N N . LYS B 1 23 ? -3.906 51.277 60.689 1.00 20.15 444 LYS B N 1
ATOM 956 C CA . LYS B 1 23 ? -3.343 52.551 61.126 1.00 22.53 444 LYS B CA 1
ATOM 957 C C . LYS B 1 23 ? -4.414 53.499 61.656 1.00 24.17 444 LYS B C 1
ATOM 958 O O . LYS B 1 23 ? -4.102 54.496 62.309 1.00 25.18 444 LYS B O 1
ATOM 964 N N . SER B 1 24 ? -5.673 53.183 61.376 1.00 23.93 445 SER B N 1
ATOM 965 C CA . SER B 1 24 ? -6.790 54.010 61.820 1.00 25.03 445 SER B CA 1
ATOM 966 C C . SER B 1 24 ? -7.298 53.645 63.214 1.00 25.33 445 SER B C 1
ATOM 967 O O . SER B 1 24 ? -8.100 54.373 63.801 1.00 24.75 445 SER B O 1
ATOM 970 N N . LEU B 1 25 ? -6.839 52.515 63.745 1.00 23.07 446 LEU B N 1
ATOM 971 C CA . LEU B 1 25 ? -7.264 52.080 65.074 1.00 22.79 446 LEU B CA 1
ATOM 972 C C . LEU B 1 25 ? -6.675 52.992 66.145 1.00 22.55 446 LEU B C 1
ATOM 973 O O . LEU B 1 25 ? -5.484 53.277 66.124 1.00 22.49 446 LEU B O 1
ATOM 978 N N . SER B 1 26 ? -7.501 53.443 67.086 1.00 22.85 447 SER B N 1
ATOM 979 C CA . SER B 1 26 ? -6.993 54.319 68.135 1.00 24.23 447 SER B CA 1
ATOM 980 C C . SER B 1 26 ? -5.934 53.588 68.958 1.00 24.22 447 SER B C 1
ATOM 981 O O . SER B 1 26 ? -4.993 54.206 69.462 1.00 25.58 447 SER B O 1
ATOM 984 N N . PHE B 1 27 ? -6.083 52.272 69.087 1.00 23.91 448 PHE B N 1
ATOM 985 C CA . PHE B 1 27 ? -5.121 51.469 69.837 1.00 24.27 448 PHE B CA 1
ATOM 986 C C . PHE B 1 27 ? -3.767 51.578 69.149 1.00 25.39 448 PHE B C 1
ATOM 987 O O . PHE B 1 27 ? -2.731 51.691 69.798 1.00 24.99 448 PHE B O 1
ATOM 995 N N . PHE B 1 28 ? -3.787 51.533 67.822 1.00 25.34 449 PHE B N 1
ATOM 996 C CA . PHE B 1 28 ? -2.569 51.644 67.035 1.00 26.74 449 PHE B CA 1
ATOM 997 C C . PHE B 1 28 ? -2.010 53.058 67.168 1.00 26.79 449 PHE B C 1
ATOM 998 O O . PHE B 1 28 ? -0.813 53.250 67.361 1.00 25.68 449 PHE B O 1
ATOM 1006 N N . GLN B 1 29 ? -2.895 54.043 67.065 1.00 27.99 450 GLN B N 1
ATOM 1007 C CA . GLN B 1 29 ? -2.502 55.445 67.146 1.00 30.69 450 GLN B CA 1
ATOM 1008 C C . GLN B 1 29 ? -1.990 55.873 68.522 1.00 30.82 450 GLN B C 1
ATOM 1009 O O . GLN B 1 29 ? -1.243 56.844 68.628 1.00 31.55 450 GLN B O 1
ATOM 1015 N N . THR B 1 30 ? -2.376 55.150 69.570 1.00 30.31 451 THR B N 1
ATOM 1016 C CA . THR B 1 30 ? -1.935 55.486 70.922 1.00 31.21 451 THR B CA 1
ATOM 1017 C C . THR B 1 30 ? -0.697 54.702 71.360 1.00 31.97 451 THR B C 1
ATOM 1018 O O . THR B 1 30 ? -0.233 54.834 72.497 1.00 31.39 451 THR B O 1
ATOM 1022 N N . ASN B 1 31 ? -0.169 53.888 70.450 1.00 30.74 452 ASN B N 1
ATOM 1023 C CA . ASN B 1 31 ? 1.026 53.093 70.711 1.00 31.12 452 ASN B CA 1
ATOM 1024 C C . ASN B 1 31 ? 2.085 53.383 69.654 1.00 31.18 452 ASN B C 1
ATOM 1025 O O . ASN B 1 31 ? 2.089 52.777 68.585 1.00 28.85 452 ASN B O 1
ATOM 1030 N N . SER B 1 32 ? 2.983 54.315 69.955 1.00 30.44 453 SER B N 1
ATOM 1031 C CA . SER B 1 32 ? 4.037 54.677 69.016 1.00 30.52 453 SER B CA 1
ATOM 1032 C C . SER B 1 32 ? 4.893 53.461 68.674 1.00 29.39 453 SER B C 1
ATOM 1033 O O . SER B 1 32 ? 5.471 53.383 67.591 1.00 29.46 453 SER B O 1
ATOM 1036 N N . SER B 1 33 ? 4.965 52.516 69.605 1.00 27.33 454 SER B N 1
ATOM 1037 C CA . SER B 1 33 ? 5.742 51.302 69.410 1.00 27.72 454 SER B CA 1
ATOM 1038 C C . SER B 1 33 ? 5.136 50.441 68.302 1.00 27.05 454 SER B C 1
ATOM 1039 O O . SER B 1 33 ? 5.849 49.715 67.609 1.00 25.55 454 SER B O 1
ATOM 1042 N N . CYS B 1 34 ? 3.819 50.528 68.136 1.00 26.02 455 CYS B N 1
ATOM 1043 C CA . CYS B 1 34 ? 3.141 49.759 67.096 1.00 25.78 455 CYS B CA 1
ATOM 1044 C C . CYS B 1 34 ? 3.360 50.411 65.742 1.00 25.86 455 CYS B C 1
ATOM 1045 O O . CYS B 1 34 ? 3.579 49.728 64.742 1.00 24.84 455 CYS B O 1
ATOM 1048 N N . ALA B 1 35 ? 3.301 51.738 65.711 1.00 26.01 456 ALA B N 1
ATOM 1049 C CA . ALA B 1 35 ? 3.509 52.462 64.469 1.00 27.98 456 ALA B CA 1
ATOM 1050 C C . ALA B 1 35 ? 4.927 52.184 63.988 1.00 28.13 456 ALA B C 1
ATOM 1051 O O . ALA B 1 35 ? 5.166 52.012 62.791 1.00 28.41 456 ALA B O 1
ATOM 1053 N N . GLU B 1 36 ? 5.864 52.131 64.932 1.00 28.10 457 GLU B N 1
ATOM 1054 C CA . GLU B 1 36 ? 7.261 51.872 64.611 1.00 28.77 457 GLU B CA 1
ATOM 1055 C C . GLU B 1 36 ? 7.427 50.475 64.033 1.00 27.05 457 GLU B C 1
ATOM 1056 O O . GLU B 1 36 ? 8.116 50.286 63.027 1.00 25.60 457 GLU B O 1
ATOM 1062 N N . ALA B 1 37 ? 6.788 49.502 64.676 1.00 25.84 458 ALA B N 1
ATOM 1063 C CA . ALA B 1 37 ? 6.853 48.119 64.229 1.00 24.38 458 ALA B CA 1
ATOM 1064 C C . ALA B 1 37 ? 6.264 48.005 62.827 1.00 23.52 458 ALA B C 1
ATOM 1065 O O . ALA B 1 37 ? 6.816 47.322 61.961 1.00 23.04 458 ALA B O 1
ATOM 1067 N N . LEU B 1 38 ? 5.145 48.683 62.594 1.00 22.81 459 LEU B N 1
ATOM 1068 C CA . LEU B 1 38 ? 4.508 48.618 61.282 1.00 23.73 459 LEU B CA 1
ATOM 1069 C C . LEU B 1 38 ? 5.383 49.189 60.174 1.00 25.65 459 LEU B C 1
ATOM 1070 O O . LEU B 1 38 ? 5.410 48.657 59.060 1.00 23.82 459 LEU B O 1
ATOM 1075 N N . VAL B 1 39 ? 6.089 50.277 60.470 1.00 26.08 460 VAL B N 1
ATOM 1076 C CA . VAL B 1 39 ? 6.963 50.895 59.482 1.00 27.58 460 VAL B CA 1
ATOM 1077 C C . VAL B 1 39 ? 8.003 49.884 59.026 1.00 28.32 460 VAL B C 1
ATOM 1078 O O . VAL B 1 39 ? 8.362 49.823 57.849 1.00 28.01 460 VAL B O 1
ATOM 1082 N N . LYS B 1 40 ? 8.472 49.078 59.967 1.00 27.89 461 LYS B N 1
ATOM 1083 C CA . LYS B 1 40 ? 9.485 48.084 59.665 1.00 27.56 461 LYS B CA 1
ATOM 1084 C C . LYS B 1 40 ? 8.987 46.827 58.978 1.00 26.93 461 LYS B C 1
ATOM 1085 O O . LYS B 1 40 ? 9.699 46.249 58.155 1.00 25.98 461 LYS B O 1
ATOM 1091 N N . VAL B 1 41 ? 7.775 46.384 59.295 1.00 26.78 462 VAL B N 1
ATOM 1092 C CA . VAL B 1 41 ? 7.303 45.159 58.658 1.00 26.16 462 VAL B CA 1
ATOM 1093 C C . VAL B 1 41 ? 6.549 45.361 57.352 1.00 25.60 462 VAL B C 1
ATOM 1094 O O . VAL B 1 41 ? 6.454 44.432 56.553 1.00 24.00 462 VAL B O 1
ATOM 1098 N N . ILE B 1 42 ? 6.022 46.557 57.109 1.00 24.06 463 ILE B N 1
ATOM 1099 C CA . ILE B 1 42 ? 5.274 46.770 55.876 1.00 25.83 463 ILE B CA 1
ATOM 1100 C C . ILE B 1 42 ? 5.998 46.379 54.588 1.00 24.04 463 ILE B C 1
ATOM 1101 O O . ILE B 1 42 ? 5.393 45.784 53.698 1.00 24.61 463 ILE B O 1
ATOM 1106 N N . PRO B 1 43 ? 7.293 46.712 54.460 1.00 23.98 464 PRO B N 1
ATOM 1107 C CA . PRO B 1 43 ? 8.009 46.343 53.231 1.00 23.37 464 PRO B CA 1
ATOM 1108 C C . PRO B 1 43 ? 7.956 44.835 52.959 1.00 20.22 464 PRO B C 1
ATOM 1109 O O . PRO B 1 43 ? 7.807 44.399 51.818 1.00 21.37 464 PRO B O 1
ATOM 1113 N N . HIS B 1 44 ? 8.075 44.050 54.024 1.00 19.54 465 HIS B N 1
ATOM 1114 C CA . HIS B 1 44 ? 8.065 42.591 53.923 1.00 17.70 465 HIS B CA 1
ATOM 1115 C C . HIS B 1 44 ? 6.696 42.067 53.514 1.00 16.55 465 HIS B C 1
ATOM 1116 O O . HIS B 1 44 ? 6.582 41.016 52.888 1.00 16.42 465 HIS B O 1
ATOM 1123 N N . TYR B 1 45 ? 5.659 42.805 53.890 1.00 16.26 466 TYR B N 1
ATOM 1124 C CA . TYR B 1 45 ? 4.291 42.451 53.547 1.00 17.31 466 TYR B CA 1
ATOM 1125 C C . TYR B 1 45 ? 4.097 42.738 52.060 1.00 17.83 466 TYR B C 1
ATOM 1126 O O . TYR B 1 45 ? 3.561 41.932 51.315 1.00 18.63 466 TYR B O 1
ATOM 1135 N N . HIS B 1 46 ? 4.557 43.896 51.627 1.00 21.67 467 HIS B N 1
ATOM 1136 C CA . HIS B 1 46 ? 4.442 44.249 50.215 1.00 23.98 467 HIS B CA 1
ATOM 1137 C C . HIS B 1 46 ? 5.205 43.309 49.321 1.00 23.70 467 HIS B C 1
ATOM 1138 O O . HIS B 1 46 ? 4.780 43.010 48.224 1.00 25.80 467 HIS B O 1
ATOM 1145 N N . ASN B 1 47 ? 6.339 42.837 49.807 1.00 23.90 468 ASN B N 1
ATOM 1146 C CA . ASN B 1 47 ? 7.168 41.918 49.047 1.00 23.63 468 ASN B CA 1
ATOM 1147 C C . ASN B 1 47 ? 6.684 40.486 49.162 1.00 23.07 468 ASN B C 1
ATOM 1148 O O . ASN B 1 47 ? 7.303 39.560 48.638 1.00 21.25 468 ASN B O 1
ATOM 1153 N N . LYS B 1 48 ? 5.559 40.322 49.844 1.00 21.52 469 LYS B N 1
ATOM 1154 C CA . LYS B 1 48 ? 4.927 39.025 50.019 1.00 20.60 469 LYS B CA 1
ATOM 1155 C C . LYS B 1 48 ? 5.737 37.994 50.803 1.00 20.07 469 LYS B C 1
ATOM 1156 O O . LYS B 1 48 ? 5.520 36.794 50.651 1.00 21.19 469 LYS B O 1
ATOM 1162 N N . LEU B 1 49 ? 6.674 38.454 51.630 1.00 18.22 470 LEU B N 1
ATOM 1163 C CA . LEU B 1 49 ? 7.452 37.537 52.460 1.00 17.82 470 LEU B CA 1
ATOM 1164 C C . LEU B 1 49 ? 6.571 37.114 53.636 1.00 16.30 470 LEU B C 1
ATOM 1165 O O . LEU B 1 49 ? 6.711 36.011 54.168 1.00 14.60 470 LEU B O 1
ATOM 1170 N N . ILE B 1 50 ? 5.676 38.013 54.040 1.00 15.00 471 ILE B N 1
ATOM 1171 C CA . ILE B 1 50 ? 4.740 37.762 55.134 1.00 14.33 471 ILE B CA 1
ATOM 1172 C C . ILE B 1 50 ? 3.342 38.191 54.717 1.00 15.15 471 ILE B C 1
ATOM 1173 O O . ILE B 1 50 ? 3.178 38.985 53.785 1.00 14.33 471 ILE B O 1
ATOM 1178 N N . ASP B 1 51 ? 2.339 37.657 55.405 1.00 13.93 472 ASP B N 1
ATOM 1179 C CA . ASP B 1 51 ? 0.948 37.976 55.106 1.00 14.21 472 ASP B CA 1
ATOM 1180 C C . ASP B 1 51 ? 0.386 38.916 56.166 1.00 14.74 472 ASP B C 1
ATOM 1181 O O . ASP B 1 51 ? 1.064 39.230 57.141 1.00 12.05 472 ASP B O 1
ATOM 1186 N N . PHE B 1 52 ? -0.854 39.360 55.978 1.00 13.30 473 PHE B N 1
ATOM 1187 C CA . PHE B 1 52 ? -1.463 40.294 56.923 1.00 15.01 473 PHE B CA 1
ATOM 1188 C C . PHE B 1 52 ? -1.631 39.770 58.348 1.00 15.31 473 PHE B C 1
ATOM 1189 O O . PHE B 1 52 ? -1.560 40.552 59.308 1.00 16.15 473 PHE B O 1
ATOM 1197 N N . SER B 1 53 ? -1.869 38.469 58.503 1.00 14.04 474 SER B N 1
ATOM 1198 C CA . SER B 1 53 ? -2.020 37.892 59.838 1.00 14.70 474 SER B CA 1
ATOM 1199 C C . SER B 1 53 ? -0.696 38.051 60.572 1.00 13.79 474 SER B C 1
ATOM 1200 O O . SER B 1 53 ? -0.662 38.373 61.762 1.00 14.83 474 SER B O 1
ATOM 1203 N N . GLN B 1 54 ? 0.400 37.816 59.855 1.00 12.36 475 GLN B N 1
ATOM 1204 C CA . GLN B 1 54 ? 1.725 37.950 60.447 1.00 12.58 475 GLN B CA 1
ATOM 1205 C C . GLN B 1 54 ? 2.003 39.412 60.768 1.00 13.34 475 GLN B C 1
ATOM 1206 O O . GLN B 1 54 ? 2.613 39.722 61.795 1.00 12.51 475 GLN B O 1
ATOM 1212 N N . VAL B 1 55 ? 1.560 40.319 59.899 1.00 13.22 476 VAL B N 1
ATOM 1213 C CA . VAL B 1 55 ? 1.760 41.743 60.174 1.00 13.70 476 VAL B CA 1
ATOM 1214 C C . VAL B 1 55 ? 1.109 42.076 61.527 1.00 14.35 476 VAL B C 1
ATOM 1215 O O . VAL B 1 55 ? 1.727 42.703 62.397 1.00 14.66 476 VAL B O 1
ATOM 1219 N N . LEU B 1 56 ? -0.135 41.640 61.712 1.00 13.49 477 LEU B N 1
ATOM 1220 C CA . LEU B 1 56 ? -0.840 41.912 62.966 1.00 15.35 477 LEU B CA 1
ATOM 1221 C C . LEU B 1 56 ? -0.122 41.321 64.171 1.00 15.34 477 LEU B C 1
ATOM 1222 O O . LEU B 1 56 ? 0.013 41.974 65.205 1.00 15.42 477 LEU B O 1
ATOM 1227 N N . GLN B 1 57 ? 0.333 40.080 64.043 1.00 14.02 478 GLN B N 1
ATOM 1228 C CA . GLN B 1 57 ? 1.025 39.414 65.147 1.00 15.69 478 GLN B CA 1
ATOM 1229 C C . GLN B 1 57 ? 2.281 40.179 65.553 1.00 17.10 478 GLN B C 1
ATOM 1230 O O . GLN B 1 57 ? 2.530 40.410 66.741 1.00 16.88 478 GLN B O 1
ATOM 1236 N N . LEU B 1 58 ? 3.067 40.581 64.564 1.00 16.15 479 LEU B N 1
ATOM 1237 C CA . LEU B 1 58 ? 4.293 41.322 64.835 1.00 15.36 479 LEU B CA 1
ATOM 1238 C C . LEU B 1 58 ? 4.010 42.705 65.405 1.00 17.10 479 LEU B C 1
ATOM 1239 O O . LEU B 1 58 ? 4.584 43.094 66.423 1.00 18.03 479 LEU B O 1
ATOM 1244 N N . VAL B 1 59 ? 3.115 43.442 64.762 1.00 16.69 480 VAL B N 1
ATOM 1245 C CA . VAL B 1 59 ? 2.805 44.791 65.215 1.00 18.02 480 VAL B CA 1
ATOM 1246 C C . VAL B 1 59 ? 2.213 44.844 66.615 1.00 19.20 480 VAL B C 1
ATOM 1247 O O . VAL B 1 59 ? 2.669 45.624 67.455 1.00 20.30 480 VAL B O 1
ATOM 1251 N N . PHE B 1 60 ? 1.210 44.019 66.883 1.00 18.81 481 PHE B N 1
ATOM 1252 C CA . PHE B 1 60 ? 0.595 44.048 68.203 1.00 19.80 481 PHE B CA 1
ATOM 1253 C C . PHE B 1 60 ? 1.494 43.493 69.305 1.00 22.52 481 PHE B C 1
ATOM 1254 O O . PHE B 1 60 ? 1.254 43.740 70.489 1.00 23.11 481 PHE B O 1
ATOM 1262 N N . SER B 1 61 ? 2.539 42.757 68.932 1.00 22.32 482 SER B N 1
ATOM 1263 C CA . SER B 1 61 ? 3.438 42.214 69.944 1.00 23.63 482 SER B CA 1
ATOM 1264 C C . SER B 1 61 ? 4.296 43.345 70.513 1.00 25.03 482 SER B C 1
ATOM 1265 O O . SER B 1 61 ? 4.951 43.184 71.539 1.00 26.16 482 SER B O 1
ATOM 1268 N N . ALA B 1 62 ? 4.273 44.494 69.847 1.00 26.22 483 ALA B N 1
ATOM 1269 C CA . ALA B 1 62 ? 5.053 45.647 70.287 1.00 28.00 483 ALA B CA 1
ATOM 1270 C C . ALA B 1 62 ? 4.225 46.647 71.098 1.00 30.23 483 ALA B C 1
ATOM 1271 O O . ALA B 1 62 ? 4.763 47.635 71.605 1.00 31.47 483 ALA B O 1
ATOM 1273 N N . SER B 1 63 ? 2.924 46.396 71.228 1.00 30.37 484 SER B N 1
ATOM 1274 C CA . SER B 1 63 ? 2.054 47.309 71.970 1.00 31.86 484 SER B CA 1
ATOM 1275 C C . SER B 1 63 ? 2.429 47.375 73.445 1.00 32.88 484 SER B C 1
ATOM 1276 O O . SER B 1 63 ? 2.917 46.399 74.015 1.00 31.66 484 SER B O 1
ATOM 1279 N N . GLU B 1 64 ? 2.192 48.526 74.065 1.00 33.93 485 GLU B N 1
ATOM 1280 C CA . GLU B 1 64 ? 2.529 48.693 75.473 1.00 35.85 485 GLU B CA 1
ATOM 1281 C C . GLU B 1 64 ? 1.522 49.511 76.274 1.00 35.29 485 GLU B C 1
ATOM 1282 O O . GLU B 1 64 ? 1.485 49.424 77.502 1.00 34.94 485 GLU B O 1
ATOM 1288 N N . LYS B 1 65 ? 0.710 50.305 75.584 1.00 34.31 486 LYS B N 1
ATOM 1289 C CA . LYS B 1 65 ? -0.281 51.138 76.252 1.00 34.26 486 LYS B CA 1
ATOM 1290 C C . LYS B 1 65 ? -1.670 50.521 76.203 1.00 32.92 486 LYS B C 1
ATOM 1291 O O . LYS B 1 65 ? -2.335 50.544 75.167 1.00 31.61 486 LYS B O 1
ATOM 1297 N N . PHE B 1 66 ? -2.101 49.969 77.331 1.00 31.71 487 PHE B N 1
ATOM 1298 C CA . PHE B 1 66 ? -3.419 49.360 77.428 1.00 32.39 487 PHE B CA 1
ATOM 1299 C C . PHE B 1 66 ? -3.728 48.971 78.860 1.00 32.90 487 PHE B C 1
ATOM 1300 O O . PHE B 1 66 ? -2.828 48.637 79.632 1.00 33.54 487 PHE B O 1
ATOM 1308 N N . PRO B 1 67 ? -5.009 49.038 79.243 1.00 34.25 488 PRO B N 1
ATOM 1309 C CA . PRO B 1 67 ? -5.395 48.673 80.604 1.00 34.70 488 PRO B CA 1
ATOM 1310 C C . PRO B 1 67 ? -5.143 47.197 80.837 1.00 36.23 488 PRO B C 1
ATOM 1311 O O . PRO B 1 67 ? -5.307 46.366 79.938 1.00 34.93 488 PRO B O 1
ATOM 1315 N N . ILE B 1 68 ? -4.725 46.888 82.055 1.00 36.87 489 ILE B N 1
ATOM 1316 C CA . ILE B 1 68 ? -4.422 45.529 82.444 1.00 38.99 489 ILE B CA 1
ATOM 1317 C C . ILE B 1 68 ? -5.468 45.084 83.432 1.00 40.20 489 ILE B C 1
ATOM 1318 O O . ILE B 1 68 ? -5.868 45.841 84.320 1.00 40.02 489 ILE B O 1
ATOM 1323 N N . GLN B 1 69 ? -5.925 43.857 83.264 1.00 40.29 490 GLN B N 1
ATOM 1324 C CA . GLN B 1 69 ? -6.912 43.323 84.163 1.00 42.18 490 GLN B CA 1
ATOM 1325 C C . GLN B 1 69 ? -6.647 41.853 84.403 1.00 42.33 490 GLN B C 1
ATOM 1326 O O . GLN B 1 69 ? -6.278 41.111 83.492 1.00 42.30 490 GLN B O 1
ATOM 1332 N N . GLU B 1 70 ? -6.878 41.455 85.647 1.00 43.02 491 GLU B N 1
ATOM 1333 C CA . GLU B 1 70 ? -6.612 40.117 86.144 1.00 45.00 491 GLU B CA 1
ATOM 1334 C C . GLU B 1 70 ? -7.711 39.069 86.165 1.00 45.84 491 GLU B C 1
ATOM 1335 O O . GLU B 1 70 ? -7.484 37.899 85.847 1.00 46.85 491 GLU B O 1
ATOM 1341 N N . ASN B 1 71 ? -8.886 39.478 86.616 1.00 46.40 492 ASN B N 1
ATOM 1342 C CA . ASN B 1 71 ? -10.008 38.569 86.692 1.00 47.03 492 ASN B CA 1
ATOM 1343 C C . ASN B 1 71 ? -10.514 38.372 85.267 1.00 46.93 492 ASN B C 1
ATOM 1344 O O . ASN B 1 71 ? -10.975 39.319 84.636 1.00 47.51 492 ASN B O 1
ATOM 1349 N N . GLN B 1 72 ? -10.392 37.153 84.750 1.00 44.72 493 GLN B N 1
ATOM 1350 C CA . GLN B 1 72 ? -10.842 36.857 83.394 1.00 43.62 493 GLN B CA 1
ATOM 1351 C C . GLN B 1 72 ? -11.789 35.656 83.440 1.00 40.99 493 GLN B C 1
ATOM 1352 O O . GLN B 1 72 ? -11.427 34.564 83.011 1.00 41.96 493 GLN B O 1
ATOM 1358 N N . PRO B 1 73 ? -13.012 35.843 83.964 1.00 37.61 494 PRO B N 1
ATOM 1359 C CA . PRO B 1 73 ? -14.001 34.760 84.063 1.00 34.87 494 PRO B CA 1
ATOM 1360 C C . PRO B 1 73 ? -14.289 34.086 82.724 1.00 32.00 494 PRO B C 1
ATOM 1361 O O . PRO B 1 73 ? -14.492 34.759 81.714 1.00 29.69 494 PRO B O 1
ATOM 1365 N N . LEU B 1 74 ? -14.324 32.756 82.724 1.00 28.51 495 LEU B N 1
ATOM 1366 C CA . LEU B 1 74 ? -14.558 32.000 81.497 1.00 26.77 495 LEU B CA 1
ATOM 1367 C C . LEU B 1 74 ? -15.825 32.393 80.738 1.00 25.60 495 LEU B C 1
ATOM 1368 O O . LEU B 1 74 ? -15.807 32.514 79.512 1.00 24.00 495 LEU B O 1
ATOM 1373 N N . PRO B 1 75 ? -16.945 32.602 81.445 1.00 25.10 496 PRO B N 1
ATOM 1374 C CA . PRO B 1 75 ? -18.160 32.980 80.718 1.00 25.57 496 PRO B CA 1
ATOM 1375 C C . PRO B 1 75 ? -17.961 34.224 79.850 1.00 25.20 496 PRO B C 1
ATOM 1376 O O . PRO B 1 75 ? -18.455 34.282 78.723 1.00 25.35 496 PRO B O 1
ATOM 1380 N N . GLU B 1 76 ? -17.241 35.215 80.374 1.00 25.31 497 GLU B N 1
ATOM 1381 C CA . GLU B 1 76 ? -16.991 36.440 79.621 1.00 26.03 497 GLU B CA 1
ATOM 1382 C C . GLU B 1 76 ? -16.072 36.179 78.437 1.00 24.05 497 GLU B C 1
ATOM 1383 O O . GLU B 1 76 ? -16.231 36.786 77.382 1.00 23.65 497 GLU B O 1
ATOM 1389 N N . GLN B 1 77 ? -15.105 35.285 78.622 1.00 22.76 498 GLN B N 1
ATOM 1390 C CA . GLN B 1 77 ? -14.176 34.948 77.547 1.00 23.44 498 GLN B CA 1
ATOM 1391 C C . GLN B 1 77 ? -14.965 34.282 76.431 1.00 22.61 498 GLN B C 1
ATOM 1392 O O . GLN B 1 77 ? -14.764 34.570 75.256 1.00 22.12 498 GLN B O 1
ATOM 1398 N N . LEU B 1 78 ? -15.866 33.383 76.813 1.00 22.51 499 LEU B N 1
ATOM 1399 C CA . LEU B 1 78 ? -16.684 32.669 75.843 1.00 23.33 499 LEU B CA 1
ATOM 1400 C C . LEU B 1 78 ? -17.605 33.603 75.070 1.00 23.87 499 LEU B C 1
ATOM 1401 O O . LEU B 1 78 ? -17.855 33.387 73.884 1.00 23.12 499 LEU B O 1
ATOM 1406 N N . MET B 1 79 ? -18.118 34.637 75.731 1.00 26.10 500 MET B N 1
ATOM 1407 C CA . MET B 1 79 ? -18.987 35.587 75.046 1.00 27.38 500 MET B CA 1
ATOM 1408 C C . MET B 1 79 ? -18.159 36.342 74.009 1.00 26.43 500 MET B C 1
ATOM 1409 O O . MET B 1 79 ? -18.598 36.549 72.877 1.00 25.99 500 MET B O 1
ATOM 1414 N N . PHE B 1 80 ? -16.953 36.742 74.397 1.00 24.46 501 PHE B N 1
ATOM 1415 C CA . PHE B 1 80 ? -16.072 37.462 73.486 1.00 22.71 501 PHE B CA 1
ATOM 1416 C C . PHE B 1 80 ? -15.758 36.602 72.263 1.00 21.20 501 PHE B C 1
ATOM 1417 O O . PHE B 1 80 ? -15.878 37.055 71.128 1.00 19.41 501 PHE B O 1
ATOM 1425 N N . LEU B 1 81 ? -15.354 35.357 72.502 1.00 20.48 502 LEU B N 1
ATOM 1426 C CA . LEU B 1 81 ? -15.015 34.457 71.404 1.00 20.19 502 LEU B CA 1
ATOM 1427 C C . LEU B 1 81 ? -16.199 34.138 70.492 1.00 20.14 502 LEU B C 1
ATOM 1428 O O . LEU B 1 81 ? -16.046 34.091 69.270 1.00 19.46 502 LEU B O 1
ATOM 1433 N N . SER B 1 82 ? -17.383 33.928 71.062 1.00 22.51 503 SER B N 1
ATOM 1434 C CA . SER B 1 82 ? -18.544 33.631 70.223 1.00 25.05 503 SER B CA 1
ATOM 1435 C C . SER B 1 82 ? -18.865 34.831 69.330 1.00 25.29 503 SER B C 1
ATOM 1436 O O . SER B 1 82 ? -19.329 34.670 68.200 1.00 24.72 503 SER B O 1
ATOM 1439 N N . ASN B 1 83 ? -18.610 36.033 69.834 1.00 26.26 504 ASN B N 1
ATOM 1440 C CA . ASN B 1 83 ? -18.853 37.246 69.062 1.00 26.69 504 ASN B CA 1
ATOM 1441 C C . ASN B 1 83 ? -17.771 37.381 67.987 1.00 26.10 504 ASN B C 1
ATOM 1442 O O . ASN B 1 83 ? -18.051 37.710 66.829 1.00 26.80 504 ASN B O 1
ATOM 1447 N N . LEU B 1 84 ? -16.532 37.110 68.376 1.00 23.53 505 LEU B N 1
ATOM 1448 C CA . LEU B 1 84 ? -15.409 37.196 67.453 1.00 21.53 505 LEU B CA 1
ATOM 1449 C C . LEU B 1 84 ? -15.616 36.277 66.250 1.00 21.42 505 LEU B C 1
ATOM 1450 O O . LEU B 1 84 ? -15.297 36.635 65.114 1.00 20.97 505 LEU B O 1
ATOM 1455 N N . GLU B 1 85 ? -16.168 35.095 66.498 1.00 20.48 506 GLU B N 1
ATOM 1456 C CA . GLU B 1 85 ? -16.408 34.129 65.433 1.00 22.77 506 GLU B CA 1
ATOM 1457 C C . GLU B 1 85 ? -17.320 34.663 64.327 1.00 23.51 506 GLU B C 1
ATOM 1458 O O . GLU B 1 85 ? -17.242 34.219 63.184 1.00 24.86 506 GLU B O 1
ATOM 1464 N N . LYS B 1 86 ? -18.173 35.623 64.671 1.00 24.53 507 LYS B N 1
ATOM 1465 C CA . LYS B 1 86 ? -19.119 36.193 63.715 1.00 26.60 507 LYS B CA 1
ATOM 1466 C C . LYS B 1 86 ? -18.624 37.435 62.976 1.00 25.72 507 LYS B C 1
ATOM 1467 O O . LYS B 1 86 ? -19.305 37.935 62.080 1.00 25.42 507 LYS B O 1
ATOM 1473 N N . GLN B 1 87 ? -17.445 37.925 63.343 1.00 23.02 508 GLN B N 1
ATOM 1474 C CA . GLN B 1 87 ? -16.889 39.128 62.729 1.00 22.43 508 GLN B CA 1
ATOM 1475 C C . GLN B 1 87 ? -16.475 39.024 61.266 1.00 21.84 508 GLN B C 1
ATOM 1476 O O . GLN B 1 87 ? -16.188 37.943 60.750 1.00 20.38 508 GLN B O 1
ATOM 1482 N N . THR B 1 88 ? -16.442 40.182 60.610 1.00 20.73 509 THR B N 1
ATOM 1483 C CA . THR B 1 88 ? -16.032 40.286 59.218 1.00 19.65 509 THR B CA 1
ATOM 1484 C C . THR B 1 88 ? -14.512 40.045 59.192 1.00 19.72 509 THR B C 1
ATOM 1485 O O . THR B 1 88 ? -13.858 40.111 60.232 1.00 17.58 509 THR B O 1
ATOM 1489 N N . PRO B 1 89 ? -13.935 39.765 58.008 1.00 18.93 510 PRO B N 1
ATOM 1490 C CA . PRO B 1 89 ? -12.501 39.492 57.824 1.00 18.67 510 PRO B CA 1
ATOM 1491 C C . PRO B 1 89 ? -11.460 40.297 58.594 1.00 16.99 510 PRO B C 1
ATOM 1492 O O . PRO B 1 89 ? -10.709 39.739 59.394 1.00 16.25 510 PRO B O 1
ATOM 1496 N N . PHE B 1 90 ? -11.386 41.597 58.333 1.00 17.35 511 PHE B N 1
ATOM 1497 C CA . PHE B 1 90 ? -10.406 42.433 59.013 1.00 15.84 511 PHE B CA 1
ATOM 1498 C C . PHE B 1 90 ? -10.660 42.437 60.519 1.00 14.86 511 PHE B C 1
ATOM 1499 O O . PHE B 1 90 ? -9.741 42.238 61.322 1.00 14.45 511 PHE B O 1
ATOM 1507 N N . ALA B 1 91 ? -11.910 42.658 60.902 1.00 14.53 512 ALA B N 1
ATOM 1508 C CA . ALA B 1 91 ? -12.252 42.698 62.319 1.00 15.36 512 ALA B CA 1
ATOM 1509 C C . ALA B 1 91 ? -11.889 41.391 63.028 1.00 15.45 512 ALA B C 1
ATOM 1510 O O . ALA B 1 91 ? -11.339 41.405 64.129 1.00 15.76 512 ALA B O 1
ATOM 1512 N N . LYS B 1 92 ? -12.181 40.260 62.393 1.00 15.17 513 LYS B N 1
ATOM 1513 C CA . LYS B 1 92 ? -11.875 38.975 63.006 1.00 15.94 513 LYS B CA 1
ATOM 1514 C C . LYS B 1 92 ? -10.367 38.775 63.162 1.00 15.12 513 LYS B C 1
ATOM 1515 O O . LYS B 1 92 ? -9.904 38.268 64.185 1.00 14.51 513 LYS B O 1
ATOM 1521 N N . ALA B 1 93 ? -9.600 39.178 62.156 1.00 14.84 514 ALA B N 1
ATOM 1522 C CA . ALA B 1 93 ? -8.151 39.033 62.219 1.00 14.67 514 ALA B CA 1
ATOM 1523 C C . ALA B 1 93 ? -7.606 39.897 63.346 1.00 14.58 514 ALA B C 1
ATOM 1524 O O . ALA B 1 93 ? -6.743 39.467 64.118 1.00 15.71 514 ALA B O 1
ATOM 1526 N N . VAL B 1 94 ? -8.113 41.120 63.448 1.00 13.75 515 VAL B N 1
ATOM 1527 C CA . VAL B 1 94 ? -7.659 42.022 64.498 1.00 13.98 515 VAL B CA 1
ATOM 1528 C C . VAL B 1 94 ? -8.071 41.469 65.857 1.00 13.76 515 VAL B C 1
ATOM 1529 O O . VAL B 1 94 ? -7.263 41.427 66.787 1.00 15.67 515 VAL B O 1
ATOM 1533 N N . GLY B 1 95 ? -9.323 41.031 65.961 1.00 14.12 516 GLY B N 1
ATOM 1534 C CA . GLY B 1 95 ? -9.816 40.495 67.221 1.00 14.49 516 GLY B CA 1
ATOM 1535 C C . GLY B 1 95 ? -9.026 39.296 67.715 1.00 16.85 516 GLY B C 1
ATOM 1536 O O . GLY B 1 95 ? -8.706 39.200 68.900 1.00 16.48 516 GLY B O 1
ATOM 1537 N N . SER B 1 96 ? -8.719 38.370 66.813 1.00 17.30 517 SER B N 1
ATOM 1538 C CA . SER B 1 96 ? -7.962 37.182 67.190 1.00 19.41 517 SER B CA 1
ATOM 1539 C C . SER B 1 96 ? -6.556 37.554 67.653 1.00 19.16 517 SER B C 1
ATOM 1540 O O . SER B 1 96 ? -6.028 36.979 68.605 1.00 19.14 517 SER B O 1
ATOM 1543 N N . SER B 1 97 ? -5.952 38.522 66.974 1.00 19.32 518 SER B N 1
ATOM 1544 C CA . SER B 1 97 ? -4.606 38.962 67.315 1.00 18.83 518 SER B CA 1
ATOM 1545 C C . SER B 1 97 ? -4.583 39.672 68.671 1.00 19.03 518 SER B C 1
ATOM 1546 O O . SER B 1 97 ? -3.674 39.472 69.482 1.00 18.91 518 SER B O 1
ATOM 1549 N N . ILE B 1 98 ? -5.588 40.502 68.919 1.00 16.70 519 ILE B N 1
ATOM 1550 C CA . ILE B 1 98 ? -5.674 41.231 70.179 1.00 17.68 519 ILE B CA 1
ATOM 1551 C C . ILE B 1 98 ? -6.007 40.303 71.344 1.00 17.81 519 ILE B C 1
ATOM 1552 O O . ILE B 1 98 ? -5.563 40.528 72.470 1.00 19.36 519 ILE B O 1
ATOM 1557 N N . TYR B 1 99 ? -6.782 39.257 71.080 1.00 18.28 520 TYR B N 1
ATOM 1558 C CA . TYR B 1 99 ? -7.144 38.345 72.158 1.00 17.51 520 TYR B CA 1
ATOM 1559 C C . TYR B 1 99 ? -5.904 37.648 72.711 1.00 19.01 520 TYR B C 1
ATOM 1560 O O . TYR B 1 99 ? -5.894 37.212 73.859 1.00 19.51 520 TYR B O 1
ATOM 1569 N N . LYS B 1 100 ? -4.854 37.541 71.902 1.00 18.83 521 LYS B N 1
ATOM 1570 C CA . LYS B 1 100 ? -3.626 36.920 72.390 1.00 20.91 521 LYS B CA 1
ATOM 1571 C C . LYS B 1 100 ? -2.975 37.829 73.437 1.00 21.02 521 LYS B C 1
ATOM 1572 O O . LYS B 1 100 ? -2.187 37.376 74.275 1.00 21.53 521 LYS B O 1
ATOM 1578 N N . LEU B 1 101 ? -3.303 39.116 73.388 1.00 20.12 522 LEU B N 1
ATOM 1579 C CA . LEU B 1 101 ? -2.761 40.056 74.363 1.00 22.20 522 LEU B CA 1
ATOM 1580 C C . LEU B 1 101 ? -3.593 39.955 75.637 1.00 22.66 522 LEU B C 1
ATOM 1581 O O . LEU B 1 101 ? -3.091 40.186 76.738 1.00 22.25 522 LEU B O 1
ATOM 1586 N N . VAL B 1 102 ? -4.867 39.605 75.483 1.00 21.95 523 VAL B N 1
ATOM 1587 C CA . VAL B 1 102 ? -5.746 39.461 76.638 1.00 22.14 523 VAL B CA 1
ATOM 1588 C C . VAL B 1 102 ? -5.235 38.315 77.499 1.00 23.96 523 VAL B C 1
ATOM 1589 O O . VAL B 1 102 ? -4.996 38.483 78.697 1.00 22.07 523 VAL B O 1
ATOM 1593 N N . THR B 1 103 ? -5.051 37.154 76.880 1.00 22.72 524 THR B N 1
ATOM 1594 C CA . THR B 1 103 ? -4.569 35.979 77.598 1.00 25.20 524 THR B CA 1
ATOM 1595 C C . THR B 1 103 ? -3.086 36.043 77.953 1.00 27.06 524 THR B C 1
ATOM 1596 O O . THR B 1 103 ? -2.671 35.566 79.017 1.00 25.89 524 THR B O 1
ATOM 1600 N N . GLY B 1 104 ? -2.289 36.642 77.073 1.00 26.59 525 GLY B N 1
ATOM 1601 C CA . GLY B 1 104 ? -0.859 36.720 77.309 1.00 26.76 525 GLY B CA 1
ATOM 1602 C C . GLY B 1 104 ? -0.324 37.869 78.147 1.00 28.35 525 GLY B C 1
ATOM 1603 O O . GLY B 1 104 ? 0.673 37.703 78.855 1.00 27.31 525 GLY B O 1
ATOM 1604 N N . LYS B 1 105 ? -0.967 39.030 78.078 1.00 27.27 526 LYS B N 1
ATOM 1605 C CA . LYS B 1 105 ? -0.498 40.192 78.827 1.00 28.49 526 LYS B CA 1
ATOM 1606 C C . LYS B 1 105 ? -1.588 40.835 79.676 1.00 28.25 526 LYS B C 1
ATOM 1607 O O . LYS B 1 105 ? -1.451 41.973 80.120 1.00 28.27 526 LYS B O 1
ATOM 1613 N N . ASN B 1 106 ? -2.663 40.091 79.899 1.00 28.60 527 ASN B N 1
ATOM 1614 C CA . ASN B 1 106 ? -3.794 40.556 80.691 1.00 29.34 527 ASN B CA 1
ATOM 1615 C C . ASN B 1 106 ? -4.407 41.863 80.210 1.00 28.95 527 ASN B C 1
ATOM 1616 O O . ASN B 1 106 ? -4.876 42.673 81.009 1.00 29.62 527 ASN B O 1
ATOM 1621 N N . LEU B 1 107 ? -4.388 42.083 78.900 1.00 28.00 528 LEU B N 1
ATOM 1622 C CA . LEU B 1 107 ? -5.002 43.283 78.353 1.00 25.84 528 LEU B CA 1
ATOM 1623 C C . LEU B 1 107 ? -6.472 43.078 78.716 1.00 25.00 528 LEU B C 1
ATOM 1624 O O . LEU B 1 107 ? -6.999 41.975 78.556 1.00 23.30 528 LEU B O 1
ATOM 1629 N N . SER B 1 108 ? -7.127 44.117 79.230 1.00 25.61 529 SER B N 1
ATOM 1630 C CA . SER B 1 108 ? -8.520 43.990 79.645 1.00 25.78 529 SER B CA 1
ATOM 1631 C C . SER B 1 108 ? -9.451 43.598 78.507 1.00 25.76 529 SER B C 1
ATOM 1632 O O . SER B 1 108 ? -9.389 44.151 77.406 1.00 22.34 529 SER B O 1
ATOM 1635 N N . LEU B 1 109 ? -10.328 42.643 78.791 1.00 24.82 530 LEU B N 1
ATOM 1636 C CA . LEU B 1 109 ? -11.271 42.158 77.797 1.00 24.94 530 LEU B CA 1
ATOM 1637 C C . LEU B 1 109 ? -12.174 43.271 77.260 1.00 25.73 530 LEU B C 1
ATOM 1638 O O . LEU B 1 109 ? -12.436 43.330 76.062 1.00 24.59 530 LEU B O 1
ATOM 1643 N N . ASP B 1 110 ? -12.644 44.159 78.135 1.00 24.88 531 ASP B N 1
ATOM 1644 C CA . ASP B 1 110 ? -13.502 45.248 77.676 1.00 26.95 531 ASP B CA 1
ATOM 1645 C C . ASP B 1 110 ? -12.759 46.140 76.689 1.00 24.69 531 ASP B C 1
ATOM 1646 O O . ASP B 1 110 ? -13.348 46.632 75.726 1.00 24.99 531 ASP B O 1
ATOM 1651 N N . PHE B 1 111 ? -11.466 46.341 76.935 1.00 23.42 532 PHE B N 1
ATOM 1652 C CA . PHE B 1 111 ? -10.625 47.168 76.071 1.00 23.40 532 PHE B CA 1
ATOM 1653 C C . PHE B 1 111 ? -10.503 46.461 74.722 1.00 22.98 532 PHE B C 1
ATOM 1654 O O . PHE B 1 111 ? -10.655 47.075 73.668 1.00 21.58 532 PHE B O 1
ATOM 1662 N N . ALA B 1 112 ? -10.231 45.160 74.767 1.00 22.19 533 ALA B N 1
ATOM 1663 C CA . ALA B 1 112 ? -10.115 44.368 73.549 1.00 21.06 533 ALA B CA 1
ATOM 1664 C C . ALA B 1 112 ? -11.410 44.479 72.747 1.00 21.58 533 ALA B C 1
ATOM 1665 O O . ALA B 1 112 ? -11.380 44.578 71.519 1.00 20.99 533 ALA B O 1
ATOM 1667 N N . SER B 1 113 ? -12.548 44.468 73.440 1.00 20.86 534 SER B N 1
ATOM 1668 C CA . SER B 1 113 ? -13.837 44.577 72.764 1.00 22.45 534 SER B CA 1
ATOM 1669 C C . SER B 1 113 ? -13.986 45.936 72.084 1.00 21.32 534 SER B C 1
ATOM 1670 O O . SER B 1 113 ? -14.621 46.043 71.032 1.00 21.69 534 SER B O 1
ATOM 1673 N N . GLN B 1 114 ? -13.405 46.968 72.692 1.00 22.26 535 GLN B N 1
ATOM 1674 C CA . GLN B 1 114 ? -13.455 48.316 72.134 1.00 23.26 535 GLN B CA 1
ATOM 1675 C C . GLN B 1 114 ? -12.655 48.341 70.837 1.00 21.88 535 GLN B C 1
ATOM 1676 O O . GLN B 1 114 ? -13.077 48.939 69.845 1.00 22.09 535 GLN B O 1
ATOM 1682 N N . ILE B 1 115 ? -11.491 47.697 70.853 1.00 20.24 536 ILE B N 1
ATOM 1683 C CA . ILE B 1 115 ? -10.626 47.651 69.674 1.00 19.20 536 ILE B CA 1
ATOM 1684 C C . ILE B 1 115 ? -11.345 46.905 68.553 1.00 18.89 536 ILE B C 1
ATOM 1685 O O . ILE B 1 115 ? -11.369 47.353 67.402 1.00 19.79 536 ILE B O 1
ATOM 1690 N N . LEU B 1 116 ? -11.932 45.766 68.899 1.00 18.22 537 LEU B N 1
ATOM 1691 C CA . LEU B 1 116 ? -12.662 44.964 67.923 1.00 17.70 537 LEU B CA 1
ATOM 1692 C C . LEU B 1 116 ? -13.819 45.770 67.349 1.00 18.31 537 LEU B C 1
ATOM 1693 O O . LEU B 1 116 ? -14.090 45.722 66.150 1.00 17.60 537 LEU B O 1
ATOM 1698 N N . LYS B 1 117 ? -14.498 46.521 68.211 1.00 18.23 538 LYS B N 1
ATOM 1699 C CA . LYS B 1 117 ? -15.625 47.339 67.775 1.00 20.27 538 LYS B CA 1
ATOM 1700 C C . LYS B 1 117 ? -15.163 48.369 66.749 1.00 19.92 538 LYS B C 1
ATOM 1701 O O . LYS B 1 117 ? -15.825 48.586 65.737 1.00 20.67 538 LYS B O 1
ATOM 1707 N N . GLU B 1 118 ? -14.024 49.006 67.016 1.00 20.09 539 GLU B N 1
ATOM 1708 C CA . GLU B 1 118 ? -13.468 49.980 66.082 1.00 20.82 539 GLU B CA 1
ATOM 1709 C C . GLU B 1 118 ? -13.135 49.306 64.758 1.00 20.14 539 GLU B C 1
ATOM 1710 O O . GLU B 1 118 ? -13.457 49.821 63.687 1.00 17.95 539 GLU B O 1
ATOM 1716 N N . ALA B 1 119 ? -12.488 48.148 64.837 1.00 19.14 540 ALA B N 1
ATOM 1717 C CA . ALA B 1 119 ? -12.130 47.406 63.637 1.00 18.79 540 ALA B CA 1
ATOM 1718 C C . ALA B 1 119 ? -13.358 47.163 62.768 1.00 19.41 540 ALA B C 1
ATOM 1719 O O . ALA B 1 119 ? -13.318 47.360 61.553 1.00 18.18 540 ALA B O 1
ATOM 1721 N N . SER B 1 120 ? -14.450 46.742 63.401 1.00 18.76 541 SER B N 1
ATOM 1722 C CA . SER B 1 120 ? -15.687 46.457 62.685 1.00 20.95 541 SER B CA 1
ATOM 1723 C C . SER B 1 120 ? -16.296 47.717 62.065 1.00 21.61 541 SER B C 1
ATOM 1724 O O . SER B 1 120 ? -16.907 47.664 60.997 1.00 22.13 541 SER B O 1
ATOM 1727 N N . ILE B 1 121 ? -16.124 48.852 62.730 1.00 21.12 542 ILE B N 1
ATOM 1728 C CA . ILE B 1 121 ? -16.646 50.112 62.211 1.00 21.99 542 ILE B CA 1
ATOM 1729 C C . ILE B 1 121 ? -15.888 50.515 60.950 1.00 22.63 542 ILE B C 1
ATOM 1730 O O . ILE B 1 121 ? -16.489 50.914 59.953 1.00 23.72 542 ILE B O 1
ATOM 1735 N N . LEU B 1 122 ? -14.565 50.398 61.002 1.00 23.68 543 LEU B N 1
ATOM 1736 C CA . LEU B 1 122 ? -13.702 50.747 59.877 1.00 25.61 543 LEU B CA 1
ATOM 1737 C C . LEU B 1 122 ? -13.937 49.850 58.672 1.00 27.17 543 LEU B C 1
ATOM 1738 O O . LEU B 1 122 ? -13.906 50.303 57.528 1.00 27.29 543 LEU B O 1
ATOM 1743 N N . GLU B 1 123 ? -14.163 48.569 58.931 1.00 27.03 544 GLU B N 1
ATOM 1744 C CA . GLU B 1 123 ? -14.386 47.622 57.853 1.00 27.91 544 GLU B CA 1
ATOM 1745 C C . GLU B 1 123 ? -15.790 47.749 57.277 1.00 29.86 544 GLU B C 1
ATOM 1746 O O . GLU B 1 123 ? -15.892 48.014 56.064 1.00 33.11 544 GLU B O 1
ATOM 1752 N N . ASP C 1 16 ? -5.691 15.773 66.806 1.00 33.60 437 ASP C N 1
ATOM 1753 C CA . ASP C 1 16 ? -4.688 16.696 67.414 1.00 31.58 437 ASP C CA 1
ATOM 1754 C C . ASP C 1 16 ? -4.147 16.105 68.712 1.00 29.46 437 ASP C C 1
ATOM 1755 O O . ASP C 1 16 ? -4.858 15.985 69.712 1.00 27.38 437 ASP C O 1
ATOM 1760 N N . LEU C 1 17 ? -2.872 15.748 68.678 1.00 26.64 438 LEU C N 1
ATOM 1761 C CA . LEU C 1 17 ? -2.198 15.136 69.808 1.00 24.83 438 LEU C CA 1
ATOM 1762 C C . LEU C 1 17 ? -2.253 15.894 71.127 1.00 21.51 438 LEU C C 1
ATOM 1763 O O . LEU C 1 17 ? -2.570 15.305 72.158 1.00 20.11 438 LEU C O 1
ATOM 1768 N N . TYR C 1 18 ? -1.936 17.185 71.105 1.00 20.41 439 TYR C N 1
ATOM 1769 C CA . TYR C 1 18 ? -1.934 17.969 72.340 1.00 18.63 439 TYR C CA 1
ATOM 1770 C C . TYR C 1 18 ? -3.273 17.951 73.055 1.00 18.69 439 TYR C C 1
ATOM 1771 O O . TYR C 1 18 ? -3.324 17.877 74.283 1.00 17.40 439 TYR C O 1
ATOM 1780 N N . ILE C 1 19 ? -4.360 18.030 72.293 1.00 17.59 440 ILE C N 1
ATOM 1781 C CA . ILE C 1 19 ? -5.684 18.008 72.900 1.00 18.32 440 ILE C CA 1
ATOM 1782 C C . ILE C 1 19 ? -5.944 16.632 73.513 1.00 18.83 440 ILE C C 1
ATOM 1783 O O . ILE C 1 19 ? -6.477 16.531 74.620 1.00 19.36 440 ILE C O 1
ATOM 1788 N N . ASN C 1 20 ? -5.572 15.576 72.792 1.00 20.41 441 ASN C N 1
ATOM 1789 C CA . ASN C 1 20 ? -5.783 14.219 73.294 1.00 21.65 441 ASN C CA 1
ATOM 1790 C C . ASN C 1 20 ? -5.034 14.023 74.605 1.00 21.38 441 ASN C C 1
ATOM 1791 O O . ASN C 1 20 ? -5.576 13.471 75.562 1.00 19.90 441 ASN C O 1
ATOM 1796 N N . TRP C 1 21 ? -3.785 14.479 74.645 1.00 19.94 442 TRP C N 1
ATOM 1797 C CA . TRP C 1 21 ? -2.969 14.326 75.842 1.00 20.68 442 TRP C CA 1
ATOM 1798 C C . TRP C 1 21 ? -3.517 15.136 77.011 1.00 20.26 442 TRP C C 1
ATOM 1799 O O . TRP C 1 21 ? -3.467 14.691 78.157 1.00 21.12 442 TRP C O 1
ATOM 1810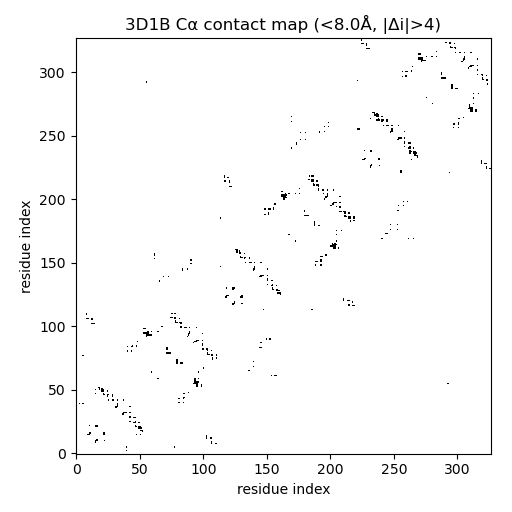 N N . LEU C 1 22 ? -4.032 16.328 76.723 1.00 17.79 443 LEU C N 1
ATOM 1811 C CA . LEU C 1 22 ? -4.604 17.171 77.765 1.00 16.63 443 LEU C CA 1
ATOM 1812 C C . LEU C 1 22 ? -5.748 16.416 78.440 1.00 17.89 443 LEU C C 1
ATOM 1813 O O . LEU C 1 22 ? -5.845 16.387 79.667 1.00 17.82 443 LEU C O 1
ATOM 1818 N N . LYS C 1 23 ? -6.601 15.794 77.629 1.00 16.56 444 LYS C N 1
ATOM 1819 C CA . LYS C 1 23 ? -7.742 15.054 78.155 1.00 17.23 444 LYS C CA 1
ATOM 1820 C C . LYS C 1 23 ? -7.327 13.836 78.981 1.00 18.24 444 LYS C C 1
ATOM 1821 O O . LYS C 1 23 ? -8.122 13.314 79.760 1.00 18.28 444 LYS C O 1
ATOM 1827 N N . SER C 1 24 ? -6.079 13.401 78.827 1.00 20.45 445 SER C N 1
ATOM 1828 C CA . SER C 1 24 ? -5.578 12.248 79.577 1.00 22.65 445 SER C CA 1
ATOM 1829 C C . SER C 1 24 ? -4.893 12.600 80.900 1.00 23.33 445 SER C C 1
ATOM 1830 O O . SER C 1 24 ? -4.580 11.710 81.695 1.00 23.64 445 SER C O 1
ATOM 1833 N N . LEU C 1 25 ? -4.657 13.886 81.144 1.00 22.04 446 LEU C N 1
ATOM 1834 C CA . LEU C 1 25 ? -4.013 14.300 82.390 1.00 21.09 446 LEU C CA 1
ATOM 1835 C C . LEU C 1 25 ? -4.942 14.090 83.577 1.00 22.53 446 LEU C C 1
ATOM 1836 O O . LEU C 1 25 ? -6.097 14.503 83.549 1.00 21.51 446 LEU C O 1
ATOM 1841 N N . SER C 1 26 ? -4.431 13.450 84.624 1.00 23.05 447 SER C N 1
ATOM 1842 C CA . SER C 1 26 ? -5.225 13.193 85.820 1.00 24.96 447 SER C CA 1
ATOM 1843 C C . SER C 1 26 ? -5.820 14.473 86.398 1.00 23.85 447 SER C C 1
ATOM 1844 O O . SER C 1 26 ? -6.966 14.490 86.839 1.00 24.22 447 SER C O 1
ATOM 1847 N N . PHE C 1 27 ? -5.031 15.544 86.403 1.00 22.87 448 PHE C N 1
ATOM 1848 C CA . PHE C 1 27 ? -5.488 16.827 86.920 1.00 21.92 448 PHE C CA 1
ATOM 1849 C C . PHE C 1 27 ? -6.682 17.345 86.114 1.00 19.19 448 PHE C C 1
ATOM 1850 O O . PHE C 1 27 ? -7.598 17.953 86.664 1.00 19.01 448 PHE C O 1
ATOM 1858 N N . PHE C 1 28 ? -6.666 17.107 84.806 1.00 19.02 449 PHE C N 1
ATOM 1859 C CA . PHE C 1 28 ? -7.768 17.537 83.950 1.00 18.23 449 PHE C CA 1
ATOM 1860 C C . PHE C 1 28 ? -9.015 16.693 84.247 1.00 18.24 449 PHE C C 1
ATOM 1861 O O . PHE C 1 28 ? -10.100 17.226 84.472 1.00 16.70 449 PHE C O 1
ATOM 1869 N N . GLN C 1 29 ? -8.841 15.375 84.261 1.00 20.93 450 GLN C N 1
ATOM 1870 C CA . GLN C 1 29 ? -9.951 14.449 84.497 1.00 21.90 450 GLN C CA 1
ATOM 1871 C C . GLN C 1 29 ? -10.616 14.570 85.859 1.00 23.18 450 GLN C C 1
ATOM 1872 O O . GLN C 1 29 ? -11.818 14.340 85.985 1.00 23.94 450 GLN C O 1
ATOM 1878 N N . THR C 1 30 ? -9.844 14.935 86.880 1.00 22.57 451 THR C N 1
ATOM 1879 C CA . THR C 1 30 ? -10.401 15.062 88.218 1.00 22.93 451 THR C CA 1
ATOM 1880 C C . THR C 1 30 ? -11.013 16.433 88.497 1.00 23.14 451 THR C C 1
ATOM 1881 O O . THR C 1 30 ? -11.530 16.677 89.587 1.00 25.39 451 THR C O 1
ATOM 1885 N N . ASN C 1 31 ? -10.949 17.337 87.521 1.00 21.19 452 ASN C N 1
ATOM 1886 C CA . ASN C 1 31 ? -11.540 18.659 87.692 1.00 20.40 452 ASN C CA 1
ATOM 1887 C C . ASN C 1 31 ? -12.713 18.825 86.737 1.00 20.58 452 ASN C C 1
ATOM 1888 O O . ASN C 1 31 ? -12.534 19.143 85.564 1.00 18.71 452 ASN C O 1
ATOM 1893 N N . SER C 1 32 ? -13.919 18.605 87.249 1.00 19.60 453 SER C N 1
ATOM 1894 C CA . SER C 1 32 ? -15.119 18.722 86.435 1.00 19.84 453 SER C CA 1
ATOM 1895 C C . SER C 1 32 ? -15.210 20.035 85.670 1.00 20.85 453 SER C C 1
ATOM 1896 O O . SER C 1 32 ? -15.723 20.069 84.552 1.00 20.77 453 SER C O 1
ATOM 1899 N N . SER C 1 33 ? -14.715 21.116 86.265 1.00 20.87 454 SER C N 1
ATOM 1900 C CA . SER C 1 33 ? -14.776 22.414 85.607 1.00 21.98 454 SER C CA 1
ATOM 1901 C C . SER C 1 33 ? -13.858 22.480 84.398 1.00 19.63 454 SER C C 1
ATOM 1902 O O . SER C 1 33 ? -14.145 23.194 83.438 1.00 21.18 454 SER C O 1
ATOM 1905 N N . CYS C 1 34 ? -12.758 21.736 84.439 1.00 20.10 455 CYS C N 1
ATOM 1906 C CA . CYS C 1 34 ? -11.827 21.713 83.313 1.00 19.06 455 CYS C CA 1
ATOM 1907 C C . CYS C 1 34 ? -12.445 20.956 82.132 1.00 19.28 455 CYS C C 1
ATOM 1908 O O . CYS C 1 34 ? -12.377 21.405 80.987 1.00 17.60 455 CYS C O 1
ATOM 1911 N N . ALA C 1 35 ? -13.062 19.814 82.418 1.00 19.41 456 ALA C N 1
ATOM 1912 C CA . ALA C 1 35 ? -13.692 19.019 81.372 1.00 18.91 456 ALA C CA 1
ATOM 1913 C C . ALA C 1 35 ? -14.793 19.829 80.688 1.00 18.88 456 ALA C C 1
ATOM 1914 O O . ALA C 1 35 ? -14.912 19.830 79.463 1.00 18.84 456 ALA C O 1
ATOM 1916 N N . GLU C 1 36 ? -15.595 20.522 81.489 1.00 18.52 457 GLU C N 1
ATOM 1917 C CA . GLU C 1 36 ? -16.674 21.347 80.964 1.00 17.75 457 GLU C CA 1
ATOM 1918 C C . GLU C 1 36 ? -16.100 22.508 80.159 1.00 18.04 457 GLU C C 1
ATOM 1919 O O . GLU C 1 36 ? -16.603 22.842 79.088 1.00 19.47 457 GLU C O 1
ATOM 1925 N N . ALA C 1 37 ? -15.042 23.122 80.677 1.00 17.72 458 ALA C N 1
ATOM 1926 C CA . ALA C 1 37 ? -14.417 24.247 79.987 1.00 16.02 458 ALA C CA 1
ATOM 1927 C C . ALA C 1 37 ? -13.929 23.854 78.594 1.00 16.00 458 ALA C C 1
ATOM 1928 O O . ALA C 1 37 ? -14.137 24.592 77.632 1.00 15.29 458 ALA C O 1
ATOM 1930 N N . LEU C 1 38 ? -13.284 22.696 78.468 1.00 15.06 459 LEU C N 1
ATOM 1931 C CA . LEU C 1 38 ? -12.791 22.287 77.156 1.00 15.97 459 LEU C CA 1
ATOM 1932 C C . LEU C 1 38 ? -13.925 22.147 76.137 1.00 15.54 459 LEU C C 1
ATOM 1933 O O . LEU C 1 38 ? -13.751 22.468 74.961 1.00 14.99 459 LEU C O 1
ATOM 1938 N N . VAL C 1 39 ? -15.087 21.683 76.587 1.00 16.69 460 VAL C N 1
ATOM 1939 C CA . VAL C 1 39 ? -16.230 21.530 75.688 1.00 18.82 460 VAL C CA 1
ATOM 1940 C C . VAL C 1 39 ? -16.598 22.876 75.064 1.00 19.33 460 VAL C C 1
ATOM 1941 O O . VAL C 1 39 ? -16.880 22.974 73.870 1.00 18.75 460 VAL C O 1
ATOM 1945 N N . LYS C 1 40 ? -16.571 23.917 75.885 1.00 19.48 461 LYS C N 1
ATOM 1946 C CA . LYS C 1 40 ? -16.928 25.261 75.448 1.00 21.34 461 LYS C CA 1
ATOM 1947 C C . LYS C 1 40 ? -15.830 25.951 74.655 1.00 20.19 461 LYS C C 1
ATOM 1948 O O . LYS C 1 40 ? -16.098 26.691 73.708 1.00 20.95 461 LYS C O 1
ATOM 1954 N N . VAL C 1 41 ? -14.593 25.704 75.062 1.00 19.37 462 VAL C N 1
ATOM 1955 C CA . VAL C 1 41 ? -13.426 26.326 74.452 1.00 20.08 462 VAL C CA 1
ATOM 1956 C C . VAL C 1 41 ? -12.927 25.738 73.135 1.00 20.38 462 VAL C C 1
ATOM 1957 O O . VAL C 1 41 ? -12.570 26.477 72.216 1.00 19.60 462 VAL C O 1
ATOM 1961 N N . ILE C 1 42 ? -12.916 24.415 73.032 1.00 20.74 463 ILE C N 1
ATOM 1962 C CA . ILE C 1 42 ? -12.372 23.781 71.839 1.00 21.06 463 ILE C CA 1
ATOM 1963 C C . ILE C 1 42 ? -12.898 24.221 70.463 1.00 20.20 463 ILE C C 1
ATOM 1964 O O . ILE C 1 42 ? -12.134 24.255 69.504 1.00 20.66 463 ILE C O 1
ATOM 1969 N N . PRO C 1 43 ? -14.186 24.582 70.343 1.00 20.06 464 PRO C N 1
ATOM 1970 C CA . PRO C 1 43 ? -14.639 25.000 69.008 1.00 21.86 464 PRO C CA 1
ATOM 1971 C C . PR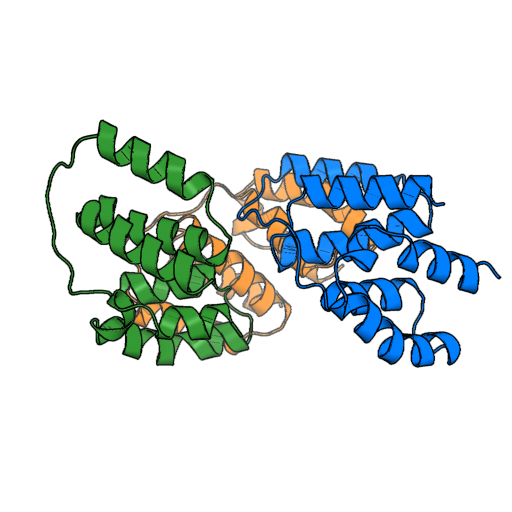O C 1 43 ? -13.819 26.184 68.480 1.00 22.40 464 PRO C C 1
ATOM 1972 O O . PRO C 1 43 ? -13.512 26.265 67.289 1.00 23.98 464 PRO C O 1
ATOM 1976 N N . HIS C 1 44 ? -13.464 27.099 69.378 1.00 20.09 465 HIS C N 1
ATOM 1977 C CA . HIS C 1 44 ? -12.687 28.275 69.004 1.00 20.11 465 HIS C CA 1
ATOM 1978 C C . HIS C 1 44 ? -11.258 27.894 68.640 1.00 19.80 465 HIS C C 1
ATOM 1979 O O . HIS C 1 44 ? -10.584 28.598 67.890 1.00 19.75 465 HIS C O 1
ATOM 1986 N N . TYR C 1 45 ? -10.801 26.771 69.184 1.00 19.72 466 TYR C N 1
ATOM 1987 C CA . TYR C 1 45 ? -9.471 26.250 68.895 1.00 20.28 466 TYR C CA 1
ATOM 1988 C C . TYR C 1 45 ? -9.524 25.655 67.486 1.00 22.44 466 TYR C C 1
ATOM 1989 O O . TYR C 1 45 ? -8.650 25.912 66.660 1.00 23.29 466 TYR C O 1
ATOM 1998 N N . HIS C 1 46 ? -10.561 24.864 67.221 1.00 23.57 467 HIS C N 1
ATOM 1999 C CA . HIS C 1 46 ? -10.739 24.248 65.908 1.00 25.40 467 HIS C CA 1
ATOM 2000 C C . HIS C 1 46 ? -10.926 25.312 64.832 1.00 27.38 467 HIS C C 1
ATOM 2001 O O . HIS C 1 46 ? -10.459 25.149 63.702 1.00 27.53 467 HIS C O 1
ATOM 2008 N N . ASN C 1 47 ? -11.606 26.401 65.187 1.00 27.30 468 ASN C N 1
ATOM 2009 C CA . ASN C 1 47 ? -11.848 27.494 64.249 1.00 29.63 468 ASN C CA 1
ATOM 2010 C C . ASN C 1 47 ? -10.652 28.439 64.167 1.00 29.75 468 ASN C C 1
ATOM 2011 O O . ASN C 1 47 ? -10.696 29.454 63.474 1.00 29.78 468 ASN C O 1
ATOM 2016 N N . LYS C 1 48 ? -9.589 28.102 64.892 1.00 29.01 469 LYS C N 1
ATOM 2017 C CA . LYS C 1 48 ? -8.352 28.879 64.881 1.00 28.19 469 LYS C CA 1
ATOM 2018 C C . LYS C 1 48 ? -8.361 30.275 65.505 1.00 26.57 469 LYS C C 1
ATOM 2019 O O . LYS C 1 48 ? -7.473 31.085 65.224 1.00 27.21 469 LYS C O 1
ATOM 2025 N N . LEU C 1 49 ? -9.343 30.564 66.350 1.00 23.06 470 LEU C N 1
ATOM 2026 C CA . LEU C 1 49 ? -9.395 31.868 66.999 1.00 21.24 470 LEU C CA 1
ATOM 2027 C C . LEU C 1 49 ? -8.369 31.930 68.125 1.00 21.72 470 LEU C C 1
ATOM 2028 O O . LEU C 1 49 ? -7.869 33.002 68.470 1.00 21.39 470 LEU C O 1
ATOM 2033 N N . ILE C 1 50 ? -8.065 30.767 68.694 1.00 20.44 471 ILE C N 1
ATOM 2034 C CA . ILE C 1 50 ? -7.117 30.669 69.798 1.00 20.62 471 ILE C CA 1
ATOM 2035 C C . ILE C 1 50 ? -6.158 29.507 69.581 1.00 20.60 471 ILE C C 1
ATOM 2036 O O . ILE C 1 50 ? -6.474 28.568 68.854 1.00 20.05 471 ILE C O 1
ATOM 2041 N N . ASP C 1 51 ? -4.986 29.571 70.206 1.00 20.38 472 ASP C N 1
ATOM 2042 C CA . ASP C 1 51 ? -4.016 28.494 70.063 1.00 21.67 472 ASP C CA 1
ATOM 2043 C C . ASP C 1 51 ? -4.066 27.563 71.273 1.00 21.25 472 ASP C C 1
ATOM 2044 O O . ASP C 1 51 ? -4.836 27.789 72.207 1.00 18.14 472 ASP C O 1
ATOM 2049 N N . PHE C 1 52 ? -3.254 26.513 71.251 1.00 20.44 473 PHE C N 1
ATOM 2050 C CA . PHE C 1 52 ? -3.247 25.554 72.349 1.00 19.50 473 PHE C CA 1
ATOM 2051 C C . PHE C 1 52 ? -2.886 26.167 73.699 1.00 19.18 473 PHE C C 1
ATOM 2052 O O . PHE C 1 52 ? -3.450 25.795 74.726 1.00 16.94 473 PHE C O 1
ATOM 2060 N N . SER C 1 53 ? -1.935 27.095 73.704 1.00 16.82 474 SER C N 1
ATOM 2061 C CA . SER C 1 53 ? -1.531 27.741 74.943 1.00 20.09 474 SER C CA 1
ATOM 2062 C C . SER C 1 53 ? -2.721 28.459 75.579 1.00 16.92 474 SER C C 1
ATOM 2063 O O . SER C 1 53 ? -2.866 28.485 76.802 1.00 17.53 474 SER C O 1
ATOM 2066 N N . GLN C 1 54 ? -3.571 29.045 74.743 1.00 15.48 475 GLN C N 1
ATOM 2067 C CA . GLN C 1 54 ? -4.744 29.750 75.236 1.00 15.09 475 GLN C CA 1
ATOM 2068 C C . GLN C 1 54 ? -5.778 28.743 75.726 1.00 16.35 475 GLN C C 1
ATOM 2069 O O . GLN C 1 54 ? -6.502 29.004 76.690 1.00 15.73 475 GLN C O 1
ATOM 2075 N N . VAL C 1 55 ? -5.853 27.598 75.055 1.00 15.23 476 VAL C N 1
ATOM 2076 C CA . VAL C 1 55 ? -6.782 26.553 75.477 1.00 15.23 476 VAL C CA 1
ATOM 2077 C C . VAL C 1 55 ? -6.376 26.143 76.894 1.00 14.96 476 VAL C C 1
ATOM 2078 O O . VAL C 1 55 ? -7.219 26.041 77.792 1.00 13.62 476 VAL C O 1
ATOM 2082 N N . LEU C 1 56 ? -5.080 25.911 77.095 1.00 15.35 477 LEU C N 1
ATOM 2083 C CA . LEU C 1 56 ? -4.591 25.532 78.420 1.00 16.26 477 LEU C CA 1
ATOM 2084 C C . LEU C 1 56 ? -4.924 26.593 79.462 1.00 17.00 477 LEU C C 1
ATOM 2085 O O . LEU C 1 56 ? -5.401 26.281 80.556 1.00 15.86 477 LEU C O 1
ATOM 2090 N N . GLN C 1 57 ? -4.674 27.855 79.131 1.00 17.14 478 GLN C N 1
ATOM 2091 C CA . GLN C 1 57 ? -4.958 28.918 80.085 1.00 18.16 478 GLN C CA 1
ATOM 2092 C C . GLN C 1 57 ? -6.437 28.993 80.447 1.00 18.57 478 GLN C C 1
ATOM 2093 O O . GLN C 1 57 ? -6.786 29.135 81.619 1.00 17.47 478 GLN C O 1
ATOM 2099 N N . LEU C 1 58 ? -7.310 28.887 79.448 1.00 17.45 479 LEU C N 1
ATOM 2100 C CA . LEU C 1 58 ? -8.744 28.963 79.702 1.00 16.33 479 LEU C CA 1
ATOM 2101 C C . LEU C 1 58 ? -9.242 27.764 80.495 1.00 17.19 479 LEU C C 1
ATOM 2102 O O . LEU C 1 58 ? -10.030 27.911 81.435 1.00 16.83 479 LEU C O 1
ATOM 2107 N N . VAL C 1 59 ? -8.774 26.579 80.121 1.00 16.70 480 VAL C N 1
ATOM 2108 C CA . VAL C 1 59 ? -9.190 25.360 80.794 1.00 18.10 480 VAL C CA 1
ATOM 2109 C C . VAL C 1 59 ? -8.663 25.260 82.225 1.00 17.60 480 VAL C C 1
ATOM 2110 O O . VAL C 1 59 ? -9.438 25.038 83.153 1.00 18.55 480 VAL C O 1
ATOM 2114 N N . PHE C 1 60 ? -7.359 25.436 82.418 1.00 18.86 481 PHE C N 1
ATOM 2115 C CA . PHE C 1 60 ? -6.813 25.339 83.772 1.00 18.40 481 PHE C CA 1
ATOM 2116 C C . PHE C 1 60 ? -7.243 26.476 84.690 1.00 21.12 481 PHE C C 1
ATOM 2117 O O . PHE C 1 60 ? -7.252 26.321 85.912 1.00 19.61 481 PHE C O 1
ATOM 2125 N N . SER C 1 61 ? -7.607 27.617 84.114 1.00 20.60 482 SER C N 1
ATOM 2126 C CA . SER C 1 61 ? -8.054 28.737 84.936 1.00 22.93 482 SER C CA 1
ATOM 2127 C C . SER C 1 61 ? -9.361 28.369 85.619 1.00 24.40 482 SER C C 1
ATOM 2128 O O . SER C 1 61 ? -9.732 28.962 86.632 1.00 24.54 482 SER C O 1
ATOM 2131 N N . ALA C 1 62 ? -10.050 27.376 85.062 1.00 24.03 483 ALA C N 1
ATOM 2132 C CA . ALA C 1 62 ? -11.321 26.920 85.606 1.00 25.33 483 ALA C CA 1
ATOM 2133 C C . ALA C 1 62 ? -11.142 25.823 86.651 1.00 26.06 483 ALA C C 1
ATOM 2134 O O . ALA C 1 62 ? -12.121 25.374 87.249 1.00 26.74 483 ALA C O 1
ATOM 2136 N N . SER C 1 63 ? -9.904 25.386 86.866 1.00 25.19 484 SER C N 1
ATOM 2137 C CA . SER C 1 63 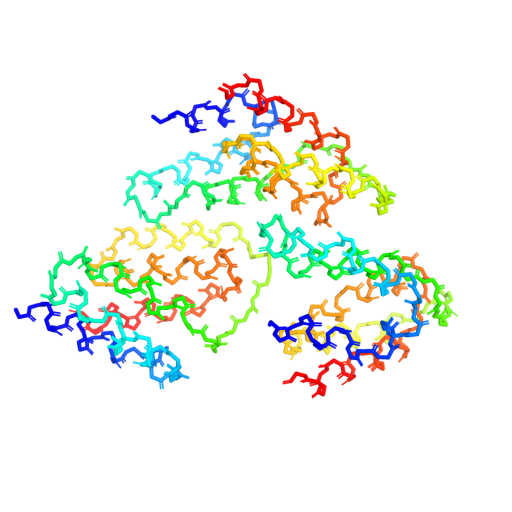? -9.634 24.335 87.844 1.00 26.80 484 SER C CA 1
ATOM 2138 C C . SER C 1 63 ? -10.100 24.790 89.220 1.00 28.45 484 SER C C 1
ATOM 2139 O O . SER C 1 63 ? -10.060 25.979 89.534 1.00 27.15 484 SER C O 1
ATOM 2142 N N . GLU C 1 64 ? -10.548 23.839 90.034 1.00 28.88 485 GLU C N 1
ATOM 2143 C CA . GLU C 1 64 ? -11.036 24.151 91.373 1.00 30.03 485 GLU C CA 1
ATOM 2144 C C . GLU C 1 64 ? -10.409 23.276 92.452 1.00 30.52 485 GLU C C 1
ATOM 2145 O O . GLU C 1 64 ? -10.263 23.710 93.595 1.00 32.06 485 GLU C O 1
ATOM 2151 N N . LYS C 1 65 ? -10.038 22.050 92.090 1.00 29.08 486 LYS C N 1
ATOM 2152 C CA . LYS C 1 65 ? -9.480 21.106 93.052 1.00 29.96 486 LYS C CA 1
ATOM 2153 C C . LYS C 1 65 ? -8.008 20.762 92.909 1.00 27.49 486 LYS C C 1
ATOM 2154 O O . LYS C 1 65 ? -7.584 20.179 91.918 1.00 27.56 486 LYS C O 1
ATOM 2160 N N . PHE C 1 66 ? -7.240 21.108 93.935 1.00 27.03 487 PHE C N 1
ATOM 2161 C CA . PHE C 1 66 ? -5.815 20.818 93.982 1.00 26.83 487 PHE C CA 1
ATOM 2162 C C . PHE C 1 66 ? -5.277 21.185 95.359 1.00 26.50 487 PHE C C 1
ATOM 2163 O O . PHE C 1 66 ? -5.806 22.075 96.024 1.00 28.61 487 PHE C O 1
ATOM 2171 N N . PRO C 1 67 ? -4.241 20.473 95.819 1.00 27.77 488 PRO C N 1
ATOM 2172 C CA . PRO C 1 67 ? -3.671 20.782 97.131 1.00 30.07 488 PRO C CA 1
ATOM 2173 C C . PRO C 1 67 ? -3.069 22.176 97.084 1.00 30.91 488 PRO C C 1
ATOM 2174 O O . PRO C 1 67 ? -2.631 22.632 96.024 1.00 28.92 488 PRO C O 1
ATOM 2178 N N . ILE C 1 68 ? -3.064 22.858 98.221 1.00 32.91 489 ILE C N 1
ATOM 2179 C CA . ILE C 1 68 ? -2.509 24.198 98.273 1.00 33.97 489 ILE C CA 1
ATOM 2180 C C . ILE C 1 68 ? -1.554 24.357 99.440 1.00 35.16 489 ILE C C 1
ATOM 2181 O O . ILE C 1 68 ? -1.683 23.686 100.465 1.00 34.53 489 ILE C O 1
ATOM 2186 N N . GLN C 1 69 ? -0.581 25.240 99.263 1.00 33.75 490 GLN C N 1
ATOM 2187 C CA . GLN C 1 69 ? 0.418 25.506 100.288 1.00 34.79 490 GLN C CA 1
ATOM 2188 C C . GLN C 1 69 ? 0.896 26.938 100.117 1.00 34.24 490 GLN C C 1
ATOM 2189 O O . GLN C 1 69 ? 1.301 27.334 99.025 1.00 33.56 490 GLN C O 1
ATOM 2195 N N . GLU C 1 70 ? 0.849 27.714 101.194 1.00 34.37 491 GLU C N 1
ATOM 2196 C CA . GLU C 1 70 ? 1.265 29.105 101.124 1.00 34.00 491 GLU C CA 1
ATOM 2197 C C . GLU C 1 70 ? 2.763 29.292 101.315 1.00 33.88 491 GLU C C 1
ATOM 2198 O O . GLU C 1 70 ? 3.444 28.437 101.880 1.00 32.33 491 GLU C O 1
ATOM 2204 N N . ASN C 1 71 ? 3.264 30.414 100.809 1.00 31.22 492 ASN C N 1
ATOM 2205 C CA . ASN C 1 71 ? 4.673 30.775 100.904 1.00 30.14 492 ASN C CA 1
ATOM 2206 C C . ASN C 1 71 ? 5.645 29.601 100.723 1.00 27.63 492 ASN C C 1
ATOM 2207 O O . ASN C 1 71 ? 6.384 29.239 101.638 1.00 27.77 492 ASN C O 1
ATOM 2212 N N . GLN C 1 72 ? 5.644 29.013 99.530 1.00 25.12 493 GLN C N 1
ATOM 2213 C CA . GLN C 1 72 ? 6.532 27.897 99.223 1.00 22.87 493 GLN C CA 1
ATOM 2214 C C . GLN C 1 72 ? 7.948 28.444 99.002 1.00 22.95 493 GLN C C 1
ATOM 2215 O O . GLN C 1 72 ? 8.120 29.516 98.425 1.00 21.70 493 GLN C O 1
ATOM 2221 N N . PRO C 1 73 ? 8.977 27.711 99.461 1.00 23.08 494 PRO C N 1
ATOM 2222 C CA . PRO C 1 73 ? 10.399 28.076 99.351 1.00 23.54 494 PRO C CA 1
ATOM 2223 C C . PRO C 1 73 ? 10.964 28.292 97.943 1.00 22.63 494 PRO C C 1
ATOM 2224 O O . PRO C 1 73 ? 10.767 27.480 97.043 1.00 22.39 494 PRO C O 1
ATOM 2228 N N . LEU C 1 74 ? 11.694 29.391 97.780 1.00 23.57 495 LEU C N 1
ATOM 2229 C CA . LEU C 1 74 ? 12.279 29.753 96.497 1.00 22.69 495 LEU C CA 1
ATOM 2230 C C . LEU C 1 74 ? 13.199 28.720 95.848 1.00 23.43 495 LEU C C 1
ATOM 2231 O O . LEU C 1 74 ? 13.102 28.471 94.648 1.00 23.27 495 LEU C O 1
ATOM 2236 N N . PRO C 1 75 ? 14.110 28.106 96.619 1.00 23.12 496 PRO C N 1
ATOM 2237 C CA . PRO C 1 75 ? 15.010 27.110 96.022 1.00 23.61 496 PRO C CA 1
ATOM 2238 C C . PRO C 1 75 ? 14.279 26.044 95.199 1.00 22.88 496 PRO C C 1
ATOM 2239 O O . PRO C 1 75 ? 14.673 25.735 94.075 1.00 23.77 496 PRO C O 1
ATOM 2243 N N . GLU C 1 76 ? 13.216 25.487 95.767 1.00 24.05 497 GLU C N 1
ATOM 2244 C CA . GLU C 1 76 ? 12.442 24.465 95.073 1.00 24.68 497 GLU C CA 1
ATOM 2245 C C . GLU C 1 76 ? 11.761 25.061 93.841 1.00 23.63 497 GLU C C 1
ATOM 2246 O O . GLU C 1 76 ? 11.675 24.414 92.797 1.00 22.43 497 GLU C O 1
ATOM 2252 N N . GLN C 1 77 ? 11.281 26.297 93.965 1.00 22.50 498 GLN C N 1
ATOM 2253 C CA . GLN C 1 77 ? 10.627 26.972 92.847 1.00 21.33 498 GLN C CA 1
ATOM 2254 C C . GLN C 1 77 ? 11.612 27.061 91.686 1.00 21.41 498 GLN C C 1
ATOM 2255 O O . GLN C 1 77 ? 11.283 26.727 90.548 1.00 20.96 498 GLN C O 1
ATOM 2261 N N . LEU C 1 78 ? 12.829 27.509 91.984 1.00 21.70 499 LEU C N 1
ATOM 2262 C CA . LEU C 1 78 ? 13.862 27.648 90.965 1.00 23.45 499 LEU C CA 1
ATOM 2263 C C . LEU C 1 78 ? 14.236 26.322 90.304 1.00 24.17 499 LEU C C 1
ATOM 2264 O O . LEU C 1 78 ? 14.545 26.282 89.116 1.00 23.48 499 LEU C O 1
ATOM 2269 N N . MET C 1 79 ? 14.210 25.239 91.074 1.00 26.62 500 MET C N 1
ATOM 2270 C CA . MET C 1 79 ? 14.525 23.922 90.533 1.00 29.02 500 MET C CA 1
ATOM 2271 C C . MET C 1 79 ? 13.449 23.520 89.536 1.00 26.83 500 MET C C 1
ATOM 2272 O O . MET C 1 79 ? 13.744 23.004 88.458 1.00 27.13 500 MET C O 1
ATOM 2277 N N . PHE C 1 80 ? 12.197 23.761 89.908 1.00 25.80 501 PHE C N 1
ATOM 2278 C CA . PHE C 1 80 ? 11.072 23.440 89.044 1.00 24.39 501 PHE C CA 1
ATOM 2279 C C . PHE C 1 80 ? 11.194 24.195 87.721 1.00 24.06 501 PHE C C 1
ATOM 2280 O O . PHE C 1 80 ? 11.017 23.619 86.651 1.00 23.09 501 PHE C O 1
ATOM 2288 N N . LEU C 1 81 ? 11.506 25.484 87.798 1.00 22.53 502 LEU C N 1
ATOM 2289 C CA . LEU C 1 81 ? 11.622 26.304 86.599 1.00 22.59 502 LEU C CA 1
ATOM 2290 C C . LEU C 1 81 ? 12.793 25.903 85.705 1.00 23.38 502 LEU C C 1
ATOM 2291 O O . LEU C 1 81 ? 12.679 25.941 84.482 1.00 23.03 502 LEU C O 1
ATOM 2296 N N . SER C 1 82 ? 13.915 25.514 86.304 1.00 25.47 503 SER C N 1
ATOM 2297 C CA . SER C 1 82 ? 15.069 25.103 85.509 1.00 27.64 503 SER C CA 1
ATOM 2298 C C . SER C 1 82 ? 14.736 23.813 84.757 1.00 27.44 503 SER C C 1
ATOM 2299 O O . SER C 1 82 ? 15.199 23.597 83.638 1.00 27.59 503 SER C O 1
ATOM 2302 N N . ASN C 1 83 ? 13.922 22.964 85.377 1.00 27.15 504 ASN C N 1
ATOM 2303 C CA . ASN C 1 83 ? 13.508 21.705 84.761 1.00 28.56 504 ASN C CA 1
ATOM 2304 C C . ASN C 1 83 ? 12.510 21.999 83.648 1.00 27.92 504 ASN C C 1
ATOM 2305 O O . ASN C 1 83 ? 12.603 21.444 82.552 1.00 27.58 504 ASN C O 1
ATOM 2310 N N . LEU C 1 84 ? 11.563 22.886 83.941 1.00 25.53 505 LEU C N 1
ATOM 2311 C CA . LEU C 1 84 ? 10.526 23.267 82.988 1.00 23.54 505 LEU C CA 1
ATOM 2312 C C . LEU C 1 84 ? 11.122 23.801 81.691 1.00 24.49 505 LEU C C 1
ATOM 2313 O O . LEU C 1 84 ? 10.642 23.494 80.599 1.00 24.04 505 LEU C O 1
ATOM 2318 N N . GLU C 1 85 ? 12.172 24.603 81.825 1.00 25.34 506 GLU C N 1
ATOM 2319 C CA . GLU C 1 85 ? 12.859 25.193 80.684 1.00 26.88 506 GLU C CA 1
ATOM 2320 C C . GLU C 1 85 ? 13.383 24.149 79.700 1.00 26.47 506 GLU C C 1
ATOM 2321 O O . GLU C 1 85 ? 13.442 24.398 78.499 1.00 25.97 506 GLU C O 1
ATOM 2327 N N . LYS C 1 86 ? 13.764 22.984 80.213 1.00 27.36 507 LYS C N 1
ATOM 2328 C CA . LYS C 1 86 ? 14.315 21.921 79.375 1.00 29.63 507 LYS C CA 1
ATOM 2329 C C . LYS C 1 86 ? 13.280 20.907 78.903 1.00 29.32 507 LYS C C 1
ATOM 2330 O O . LYS C 1 86 ? 13.636 19.879 78.330 1.00 30.32 507 LYS C O 1
ATOM 2336 N N . GLN C 1 87 ? 12.006 21.193 79.131 1.00 27.45 508 GLN C N 1
ATOM 2337 C CA . GLN C 1 87 ? 10.948 20.265 78.754 1.00 27.86 508 GLN C CA 1
ATOM 2338 C C . GLN C 1 87 ? 10.548 20.255 77.287 1.00 27.02 508 GLN C C 1
ATOM 2339 O O . GLN C 1 87 ? 10.824 21.193 76.539 1.00 26.41 508 GLN C O 1
ATOM 2345 N N . THR C 1 88 ? 9.893 19.166 76.892 1.00 26.49 509 THR C N 1
ATOM 2346 C CA . THR C 1 88 ? 9.397 19.009 75.536 1.00 26.82 509 THR C CA 1
ATOM 2347 C C . THR C 1 88 ? 8.210 19.965 75.403 1.00 26.06 509 THR C C 1
ATOM 2348 O O . THR C 1 88 ? 7.639 20.393 76.410 1.00 24.76 509 THR C O 1
ATOM 2352 N N . PRO C 1 89 ? 7.826 20.311 74.164 1.00 24.58 510 PRO C N 1
ATOM 2353 C CA . PRO C 1 89 ? 6.722 21.223 73.845 1.00 24.91 510 PRO C CA 1
ATOM 2354 C C . PRO C 1 89 ? 5.440 21.131 74.669 1.00 23.83 510 PRO C C 1
ATOM 2355 O O . PRO C 1 89 ? 5.076 22.074 75.368 1.00 25.46 510 PRO C O 1
ATOM 2359 N N . PHE C 1 90 ? 4.738 20.013 74.560 1.00 22.66 511 PHE C N 1
ATOM 2360 C CA . PHE C 1 90 ? 3.490 19.844 75.292 1.00 21.87 511 PHE C CA 1
ATOM 2361 C C . PHE C 1 90 ? 3.705 19.969 76.801 1.00 21.53 511 PHE C C 1
ATOM 2362 O O . PHE C 1 90 ? 2.977 20.689 77.488 1.00 21.25 511 PHE C O 1
ATOM 2370 N N . ALA C 1 91 ? 4.714 19.269 77.307 1.00 19.88 512 ALA C N 1
ATOM 2371 C CA . ALA C 1 91 ? 5.026 19.287 78.733 1.00 20.13 512 ALA C CA 1
ATOM 2372 C C . ALA C 1 91 ? 5.383 20.682 79.230 1.00 20.82 512 ALA C C 1
ATOM 2373 O O . ALA C 1 91 ? 4.965 21.083 80.318 1.00 19.99 512 ALA C O 1
ATOM 2375 N N . LYS C 1 92 ? 6.158 21.421 78.442 1.00 19.63 513 LYS C N 1
ATOM 2376 C CA . LYS C 1 92 ? 6.543 22.764 78.853 1.00 18.75 513 LYS C CA 1
ATOM 2377 C C . LYS C 1 92 ? 5.325 23.685 78.865 1.00 18.88 513 LYS C C 1
ATOM 2378 O O . LYS C 1 92 ? 5.167 24.516 79.756 1.00 17.82 513 LYS C O 1
ATOM 2384 N N . ALA C 1 93 ? 4.464 23.538 77.864 1.00 18.29 514 ALA C N 1
ATOM 2385 C CA . ALA C 1 93 ? 3.269 24.366 77.788 1.00 18.39 514 ALA C CA 1
ATOM 2386 C C . ALA C 1 93 ? 2.374 24.085 78.990 1.00 17.95 514 ALA C C 1
ATOM 2387 O O . ALA C 1 93 ? 1.863 25.004 79.625 1.00 18.47 514 ALA C O 1
ATOM 2389 N N . VAL C 1 94 ? 2.188 22.807 79.298 1.00 18.61 515 VAL C N 1
ATOM 2390 C CA . VAL C 1 94 ? 1.358 22.419 80.438 1.00 18.08 515 VAL C CA 1
ATOM 2391 C C . VAL C 1 94 ? 1.976 22.923 81.734 1.00 17.49 515 VAL C C 1
ATOM 2392 O O . VAL C 1 94 ? 1.293 23.502 82.580 1.00 17.44 515 VAL C O 1
ATOM 2396 N N . GLY C 1 95 ? 3.277 22.697 81.878 1.00 18.84 516 GLY C N 1
ATOM 2397 C CA . GLY C 1 95 ? 3.981 23.119 83.077 1.00 19.85 516 GLY C CA 1
ATOM 2398 C C . GLY C 1 95 ? 3.936 24.613 83.336 1.00 19.22 516 GLY C C 1
ATOM 2399 O O . GLY C 1 95 ? 3.790 25.046 84.481 1.00 19.40 516 GLY C O 1
ATOM 2400 N N . SER C 1 96 ? 4.069 25.415 82.286 1.00 17.40 517 SER C N 1
ATOM 2401 C CA . SER C 1 96 ? 4.026 26.860 82.457 1.00 19.18 517 SER C CA 1
ATOM 2402 C C . SER C 1 96 ? 2.622 27.322 82.838 1.00 17.66 517 SER C C 1
ATOM 2403 O O . SER C 1 96 ? 2.451 28.284 83.581 1.00 17.56 517 SER C O 1
ATOM 2406 N N . SER C 1 97 ? 1.610 26.627 82.333 1.00 15.46 518 SER C N 1
ATOM 2407 C CA . SER C 1 97 ? 0.236 26.992 82.631 1.00 17.33 518 SER C CA 1
ATOM 2408 C C . SER C 1 97 ? -0.092 26.640 84.080 1.00 17.34 518 SER C C 1
ATOM 2409 O O . SER C 1 97 ? -0.728 27.417 84.788 1.00 19.12 518 SER C O 1
ATOM 2412 N N . ILE C 1 98 ? 0.359 25.466 84.508 1.00 17.41 519 ILE C N 1
ATOM 2413 C CA . ILE C 1 98 ? 0.138 24.993 85.872 1.00 18.25 519 ILE C CA 1
ATOM 2414 C C . ILE C 1 98 ? 0.908 25.873 86.856 1.00 18.96 519 ILE C C 1
ATOM 2415 O O . ILE C 1 98 ? 0.450 26.131 87.973 1.00 18.54 519 ILE C O 1
ATOM 2420 N N . TYR C 1 99 ? 2.077 26.342 86.439 1.00 18.78 520 TYR C N 1
ATOM 2421 C CA . TYR C 1 99 ? 2.864 27.185 87.324 1.00 19.01 520 TYR C CA 1
ATOM 2422 C C . TYR C 1 99 ? 2.124 28.482 87.673 1.00 20.20 520 TYR C C 1
ATOM 2423 O O . TYR C 1 99 ? 2.368 29.077 88.729 1.00 20.58 520 TYR C O 1
ATOM 2432 N N . LYS C 1 100 ? 1.222 28.927 86.798 1.00 17.81 521 LYS C N 1
ATOM 2433 C CA . LYS C 1 100 ? 0.436 30.134 87.065 1.00 20.43 521 LYS C CA 1
ATOM 2434 C C . LYS C 1 100 ? -0.464 29.854 88.270 1.00 17.71 521 LYS C C 1
ATOM 2435 O O . LYS C 1 100 ? -0.829 30.762 89.018 1.00 18.60 521 LYS C O 1
ATOM 2441 N N . LEU C 1 101 ? -0.824 28.586 88.439 1.00 18.85 522 LEU C N 1
ATOM 2442 C CA . LEU C 1 101 ? -1.670 28.177 89.555 1.00 19.49 522 LEU C CA 1
ATOM 2443 C C . LEU C 1 101 ? -0.821 28.045 90.811 1.00 18.31 522 LEU C C 1
ATOM 2444 O O . LEU C 1 101 ? -1.295 28.283 91.920 1.00 18.68 522 LEU C O 1
ATOM 2449 N N . VAL C 1 102 ? 0.437 27.675 90.632 1.00 17.55 523 VAL C N 1
ATOM 2450 C CA . VAL C 1 102 ? 1.337 27.544 91.770 1.00 19.34 523 VAL C CA 1
ATOM 2451 C C . VAL C 1 102 ? 1.486 28.901 92.458 1.00 20.03 523 VAL C C 1
ATOM 2452 O O . VAL C 1 102 ? 1.364 29.011 93.679 1.00 19.78 523 VAL C O 1
ATOM 2456 N N . THR C 1 103 ? 1.738 29.940 91.668 1.00 20.58 524 THR C N 1
ATOM 2457 C CA . THR C 1 103 ? 1.933 31.285 92.207 1.00 18.48 524 THR C CA 1
ATOM 2458 C C . THR C 1 103 ? 0.665 32.076 92.518 1.00 19.98 524 THR C C 1
ATOM 2459 O O . THR C 1 103 ? 0.613 32.816 93.504 1.00 22.68 524 THR C O 1
ATOM 2463 N N . GLY C 1 104 ? -0.362 31.920 91.691 1.00 19.97 525 GLY C N 1
ATOM 2464 C CA . GLY C 1 104 ? -1.587 32.667 91.905 1.00 20.29 525 GLY C CA 1
ATOM 2465 C C . GLY C 1 104 ? -2.583 32.051 92.871 1.00 20.99 525 GLY C C 1
ATOM 2466 O O . GLY C 1 104 ? -3.345 32.775 93.518 1.00 21.52 525 GLY C O 1
ATOM 2467 N N . LYS C 1 105 ? -2.584 30.726 92.969 1.00 20.71 526 LYS C N 1
ATOM 2468 C CA . LYS C 1 105 ? -3.526 30.033 93.849 1.00 24.01 526 LYS C CA 1
ATOM 2469 C C . LYS C 1 105 ? -2.862 29.069 94.828 1.00 24.61 526 LYS C C 1
ATOM 2470 O O . LYS C 1 105 ? -3.544 28.272 95.471 1.00 24.55 526 LYS C O 1
ATOM 2476 N N . ASN C 1 106 ? -1.539 29.127 94.926 1.00 24.19 527 ASN C N 1
ATOM 2477 C CA . ASN C 1 106 ? -0.788 28.260 95.832 1.00 24.44 527 ASN C CA 1
ATOM 2478 C C . ASN C 1 106 ? -0.809 26.763 95.529 1.00 24.69 527 ASN C C 1
ATOM 2479 O O . ASN C 1 106 ? -0.565 25.952 96.425 1.00 22.99 527 ASN C O 1
ATOM 2484 N N . LEU C 1 107 ? -1.100 26.378 94.289 1.00 22.30 528 LEU C N 1
ATOM 2485 C CA . LEU C 1 107 ? -1.098 24.956 93.958 1.00 22.66 528 LEU C CA 1
ATOM 2486 C C . LEU C 1 107 ? 0.264 24.412 94.383 1.00 24.73 528 LEU C C 1
ATOM 2487 O O . LEU C 1 107 ? 1.298 24.994 94.064 1.00 23.10 528 LEU C O 1
ATOM 2492 N N . SER C 1 108 ? 0.263 23.306 95.122 1.00 24.89 529 SER C N 1
ATOM 2493 C CA . SER C 1 108 ? 1.504 22.716 95.620 1.00 26.94 529 SER C CA 1
ATOM 2494 C C . SER C 1 108 ? 2.514 22.326 94.549 1.00 26.47 529 SER C C 1
ATOM 2495 O O . SER C 1 108 ? 2.204 21.584 93.614 1.00 24.82 529 SER C O 1
ATOM 2498 N N . LEU C 1 109 ? 3.740 22.820 94.708 1.00 25.68 530 LEU C N 1
ATOM 2499 C CA . LEU C 1 109 ? 4.806 22.553 93.751 1.00 25.13 530 LEU C CA 1
ATOM 2500 C C . LEU C 1 109 ? 5.019 21.065 93.485 1.00 26.12 530 LEU C C 1
ATOM 2501 O O . LEU C 1 109 ? 5.251 20.665 92.346 1.00 25.47 530 LEU C O 1
ATOM 2506 N N . ASP C 1 110 ? 4.949 20.239 94.525 1.00 27.91 531 ASP C N 1
ATOM 2507 C CA . ASP C 1 110 ? 5.136 18.808 94.325 1.00 29.88 531 ASP C CA 1
ATOM 2508 C C . ASP C 1 110 ? 4.014 18.262 93.448 1.00 26.98 531 ASP C C 1
ATOM 2509 O O . ASP C 1 110 ? 4.230 17.365 92.637 1.00 29.05 531 ASP C O 1
ATOM 2514 N N . PHE C 1 111 ? 2.819 18.815 93.608 1.00 27.30 532 PHE C N 1
ATOM 2515 C CA . PHE C 1 111 ? 1.680 18.381 92.808 1.00 27.48 532 PHE C CA 1
ATOM 2516 C C . PHE C 1 111 ? 1.932 18.827 91.372 1.00 26.82 532 PHE C C 1
ATOM 2517 O O . PHE C 1 111 ? 1.663 18.092 90.424 1.00 24.69 532 PHE C O 1
ATOM 2525 N N . ALA C 1 112 ? 2.463 20.037 91.220 1.00 25.67 533 ALA C N 1
ATOM 2526 C CA . ALA C 1 112 ? 2.759 20.574 89.896 1.00 25.76 533 ALA C CA 1
ATOM 2527 C C . ALA C 1 112 ? 3.769 19.684 89.185 1.00 25.88 533 ALA C C 1
ATOM 2528 O O . ALA C 1 112 ? 3.642 19.418 87.990 1.00 25.56 533 ALA C O 1
ATOM 2530 N N . SER C 1 113 ? 4.774 19.219 89.923 1.00 25.79 534 SER C N 1
ATOM 2531 C CA . SER C 1 113 ? 5.790 18.356 89.344 1.00 25.81 534 SER C CA 1
ATOM 2532 C C . SER C 1 113 ? 5.180 17.024 88.910 1.00 25.77 534 SER C C 1
ATOM 2533 O O . SER C 1 113 ? 5.647 16.406 87.956 1.00 25.71 534 SER C O 1
ATOM 2536 N N . GLN C 1 114 ? 4.138 16.591 89.615 1.00 27.57 535 GLN C N 1
ATOM 2537 C CA . GLN C 1 114 ? 3.449 15.347 89.281 1.00 29.35 535 GLN C CA 1
ATOM 2538 C C . GLN C 1 114 ? 2.770 15.492 87.927 1.00 27.72 535 GLN C C 1
ATOM 2539 O O . GLN C 1 114 ? 2.884 14.622 87.066 1.00 27.01 535 GLN C O 1
ATOM 2545 N N . ILE C 1 115 ? 2.043 16.592 87.761 1.00 26.84 536 ILE C N 1
ATOM 2546 C CA . ILE C 1 115 ? 1.334 16.866 86.515 1.00 25.75 536 ILE C CA 1
ATOM 2547 C C . ILE C 1 115 ? 2.333 16.931 85.368 1.00 26.47 536 ILE C C 1
ATOM 2548 O O . ILE C 1 115 ? 2.101 16.380 84.292 1.00 25.82 536 ILE C O 1
ATOM 2553 N N . LEU C 1 116 ? 3.452 17.605 85.608 1.00 26.95 537 LEU C N 1
ATOM 2554 C CA . LEU C 1 116 ? 4.483 17.748 84.592 1.00 27.32 537 LEU C CA 1
ATOM 2555 C C . LEU C 1 116 ? 5.045 16.393 84.173 1.00 28.67 537 LEU C C 1
ATOM 2556 O O . LEU C 1 116 ? 5.274 16.157 82.985 1.00 28.67 537 LEU C O 1
ATOM 2561 N N . LYS C 1 117 ? 5.263 15.499 85.136 1.00 29.61 538 LYS C N 1
ATOM 2562 C CA . LYS C 1 117 ? 5.784 14.174 84.808 1.00 30.97 538 LYS C CA 1
ATOM 2563 C C . LYS C 1 117 ? 4.786 13.404 83.951 1.00 29.84 538 LYS C C 1
ATOM 2564 O O . LYS C 1 117 ? 5.181 12.701 83.024 1.00 31.34 538 LYS C O 1
ATOM 2570 N N . GLU C 1 118 ? 3.497 13.534 84.262 1.00 29.89 539 GLU C N 1
ATOM 2571 C CA . GLU C 1 118 ? 2.462 12.855 83.482 1.00 29.35 539 GLU C CA 1
ATOM 2572 C C . GLU C 1 118 ? 2.510 13.362 82.047 1.00 27.83 539 GLU C C 1
ATOM 2573 O O . GLU C 1 118 ? 2.514 12.580 81.095 1.00 26.69 539 GLU C O 1
ATOM 2579 N N . ALA C 1 119 ? 2.537 14.682 81.906 1.00 26.44 540 ALA C N 1
ATOM 2580 C CA . ALA C 1 119 ? 2.576 15.316 80.593 1.00 26.79 540 ALA C CA 1
ATOM 2581 C C . ALA C 1 119 ? 3.792 14.852 79.802 1.00 27.39 540 ALA C C 1
ATOM 2582 O O . ALA C 1 119 ? 3.692 14.551 78.613 1.00 26.89 540 ALA C O 1
ATOM 2584 N N . SER C 1 120 ? 4.939 14.794 80.470 1.00 28.37 541 SER C N 1
ATOM 2585 C CA . SER C 1 120 ? 6.174 14.364 79.827 1.00 30.33 541 SER C CA 1
ATOM 2586 C C . SER C 1 120 ? 6.054 12.936 79.295 1.00 31.41 541 SER C C 1
ATOM 2587 O O . SER C 1 120 ? 6.520 12.626 78.198 1.00 32.08 541 SER C O 1
ATOM 2590 N N . ILE C 1 121 ? 5.424 12.066 80.077 1.00 31.77 542 ILE C N 1
ATOM 2591 C CA . ILE C 1 121 ? 5.239 10.681 79.671 1.00 32.61 542 ILE C CA 1
ATOM 2592 C C . ILE C 1 121 ? 4.277 10.557 78.489 1.00 32.30 542 ILE C C 1
ATOM 2593 O O . ILE C 1 121 ? 4.525 9.787 77.560 1.00 32.51 542 ILE C O 1
ATOM 2598 N N . LEU C 1 122 ? 3.182 11.311 78.526 1.00 30.73 543 LEU C N 1
ATOM 2599 C CA . LEU C 1 122 ? 2.204 11.272 77.441 1.00 30.63 543 LEU C CA 1
ATOM 2600 C C . LEU C 1 122 ? 2.837 11.695 76.121 1.00 31.32 543 LEU C C 1
ATOM 2601 O O . LEU C 1 122 ? 2.532 11.133 75.066 1.00 31.19 543 LEU C O 1
ATOM 2606 N N . GLU C 1 123 ? 3.716 12.691 76.190 1.00 32.15 544 GLU C N 1
ATOM 2607 C CA . GLU C 1 123 ? 4.395 13.225 75.013 1.00 33.90 544 GLU C CA 1
ATOM 2608 C C . GLU C 1 123 ? 5.608 12.397 74.603 1.00 36.13 544 GLU C C 1
ATOM 2609 O O . GLU C 1 123 ? 5.719 12.071 73.402 1.00 36.28 544 GLU C O 1
#

Sequen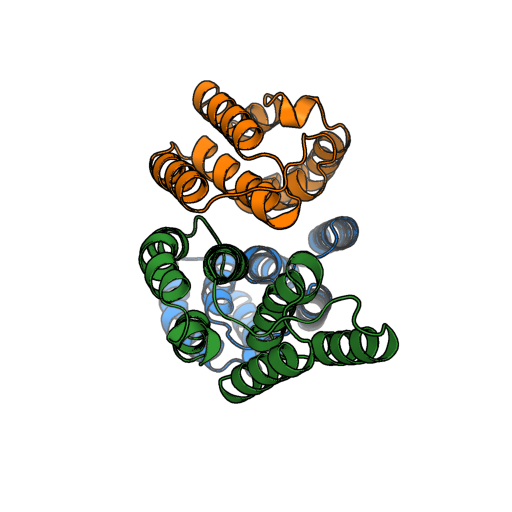ce (327 aa):
DKNDLYINWLKSLSFFQTNSSCAEALVKVIPHYHNKLIDFSQVLQLVFSASEKFPIQENQPLPEQLMFLSNLEKQTPFAKAVGSSIYKLVTGKNLSLDFASQILKEASILEDLYINWLKSLSFFQTNSSCAEALVKVIPHYHNKLIDFSQVLQLVFSASEKFPIQENQPLPEQLMFLSNLEKQTPFAKAVGSSIYKLVTGKNLSLDFASQILKEASILEDLYINWLKSLSFFQTNSSCAEALVKVIPHYHNKLIDFSQVLQLVFSASEKFPIQENQPLPEQLMFLSNLEKQTPFAKAVGSSIYKLVTGKNLSLDFASQILKEASILE

Foldseek 3Di:
DVQVLLVVLCCVQVQCVVFVQLVVQLVVQVVCCVVPVDDVLVNLLRSVVRGDDADADPPDDDVLVVVLVVVLVPADDSLSSNLVSVVCCCVPVRGDPVVSVVRSVSSRVSD/DLLVVLCCVQVQCVVFVQLVVQLVVCVVCCVVVVDHPLVNLLRSVVRGDDADADDDDDPVLVVVLVVVLVPADVSLNSNLVSVVCCCVPVRGDPVRSVVRSVSRRVSD/DLLVVLCCVQPQQVVFPQLVVQCVVPVVCCVVPVDDPLVNLLRSVVRGDDADFDPPDDDVLVVVLVVVLVPADVSLNSNLVSVVCCCPPVRHDPVVSVVRSVSRRVSD

CATH classification: 1.20.920.40

Organism: Schizosaccharomyces pombe (strain 972 / ATCC 24843) (NCBI:txid284812)

GO terms:
  GO:0140720 subtelomeric heterochromatin (C, IDA)
  GO:0031934 mating-type region heterochromatin (C, IDA)
  GO:0005721 pericentric heterochromatin (C, IDA)
  GO:0035197 siRNA binding (F, IDA)
  GO:0030958 RITS complex (C, IDA)
  GO:0030466 silent mating-type cassette heterochromatin formation (P, IDA)
  GO:0030958 RITS complex (C, EXP)
  GO:0031508 pericentric heterochromatin formation (P, EXP)
  GO:0140727 siRNA-mediated pericentric heterochromatin formation (P, EXP)
  GO:0031509 subtelomeric heterochromatin formation (P, IC)
  GO:0005634 nucleus (C, HDA)
  GO:0030466 silent mating-type cassette heterochromatin formation (P, IMP)
  GO:0031507 heterochromatin formation (P, IMP)
  GO:0140727 siRNA-mediated pericentric heterochromatin formation (P, IMP)
  GO:0030674 protein-macromolecule adaptor activity (F, IPI)
  GO:0005515 protein binding (F, IPI)

Solvent-accessible surface area: 16744 Å² total; per-residue (Å²): 141,130,58,93,70,30,14,81,42,0,96,52,0,57,5,14,128,71,2,78,17,0,42,97,14,6,109,150,18,32,54,81,10,115,107,148,134,29,79,17,64,80,0,0,90,85,0,1,58,33,9,135,123,36,63,49,87,60,143,27,68,26,90,89,16,28,138,12,0,56,61,0,48,158,36,68,91,0,0,64,20,0,1,17,6,1,0,46,8,3,14,60,89,48,0,17,19,110,43,1,50,114,8,8,125,55,0,39,121,59,58,92,105,70,3,82,42,0,101,50,0,49,4,10,120,85,2,82,26,0,38,97,4,3,109,110,0,33,60,13,52,100,85,178,7,4,57,23,74,6,0,2,70,1,0,2,50,17,4,126,138,32,64,131,84,133,110,49,46,35,84,69,2,26,123,12,0,56,63,0,62,162,38,68,91,0,0,58,29,0,1,19,16,1,0,76,11,1,11,58,89,44,1,12,25,107,41,1,48,103,6,7,141,56,0,48,128,57,62,109,111,71,6,72,45,0,97,59,0,55,4,12,117,89,2,86,33,0,43,98,1,10,99,100,0,31,58,18,38,117,82,177,5,6,59,20,46,7,0,1,48,10,0,2,65,23,5,127,136,35,67,119,96,132,144,33,70,116,87,88,16,99,144,11,65,58,77,14,113,183,40,66,46,0,0,57,14,0,1,51,17,1,37,142,11,4,89,63,88,56,0,18,18,116,46,1,32,106,6,8,137,60,0,47,146,59,62